Protein AF-A0AAE9EFJ5-F1 (afdb_monomer_lite)

Organism: Caenorhabditis briggsae (NCBI:txid6238)

Sequence (212 aa):
MMRFIDGYEKFERKRDMEYSLLLTLTIEIIVTITGYYTNKTEQSMEVVTELFHLFWILNLIVAAFFIIVSDPIVFATYRAGFRILHLSTLVYIFQSYGQMITSVFVVGFCLLEFLYLVNGLSREQMTYPGKWITVATKKWNNDASEDVETARAVQFEKDISENSEEDVVIQNSKIQNSEDSEDEDYKTDGHQTDAESIFDYFSASEGDLRIL

Secondary structure (DSSP, 8-state):
-HHHHHHHHHHHHHHHHHHHHHHHHHHHHHHHHHHHHH----TTTHHHHHHHHHHHHHHHHHHHHHHHHS-HHHHHHHHHHHHHHHHHHHHHHHHHHSS-SS-HHHHHHHHHHHHHHHHHHHHT---TTHHHHHHHHHHHHHHHHHHHHHHHHHHHHHHHHHHHHHHHHHHHHHHTT-----------------------S-----------

Structure (mmCIF, N/CA/C/O backbone):
data_AF-A0AAE9EFJ5-F1
#
_entry.id   AF-A0AAE9EFJ5-F1
#
loop_
_atom_site.group_PDB
_atom_site.id
_atom_site.type_symbol
_atom_site.label_atom_id
_atom_site.label_alt_id
_atom_site.label_comp_id
_atom_site.label_asym_id
_atom_site.label_entity_id
_atom_site.label_seq_id
_atom_site.pdbx_PDB_ins_code
_atom_site.Cartn_x
_atom_site.Cartn_y
_atom_site.Cartn_z
_atom_site.occupancy
_atom_site.B_iso_or_equiv
_atom_site.auth_seq_id
_atom_site.auth_comp_id
_atom_site.auth_asym_id
_atom_site.auth_atom_id
_atom_site.pdbx_PDB_model_num
ATOM 1 N N . MET A 1 1 ? 17.014 -7.201 -33.933 1.00 57.69 1 MET A N 1
ATOM 2 C CA . MET A 1 1 ? 15.990 -6.174 -33.635 1.00 57.69 1 MET A CA 1
ATOM 3 C C . MET A 1 1 ? 14.915 -6.676 -32.669 1.00 57.69 1 MET A C 1
ATOM 5 O O . MET A 1 1 ? 14.780 -6.079 -31.614 1.00 57.69 1 MET A O 1
ATOM 9 N N . MET A 1 2 ? 14.239 -7.805 -32.937 1.00 59.44 2 MET A N 1
ATOM 10 C CA . MET A 1 2 ? 13.145 -8.334 -32.086 1.00 59.44 2 MET A CA 1
ATOM 11 C C . MET A 1 2 ? 13.491 -8.557 -30.601 1.00 59.44 2 MET A C 1
ATOM 13 O O . MET A 1 2 ? 12.704 -8.198 -29.736 1.00 59.44 2 MET A O 1
ATOM 17 N N . ARG A 1 3 ? 14.690 -9.062 -30.281 1.00 65.12 3 ARG A N 1
ATOM 18 C CA . ARG A 1 3 ? 15.115 -9.305 -28.886 1.00 65.12 3 ARG A CA 1
ATOM 19 C C . ARG A 1 3 ? 15.266 -8.025 -28.044 1.00 65.12 3 ARG A C 1
ATOM 21 O O . ARG A 1 3 ? 15.161 -8.088 -26.825 1.00 65.12 3 ARG A O 1
ATOM 28 N N . PHE A 1 4 ? 15.513 -6.876 -28.677 1.00 65.81 4 PHE A N 1
ATOM 29 C CA . PHE A 1 4 ? 15.612 -5.587 -27.980 1.00 65.81 4 PHE A CA 1
ATOM 30 C C . PHE A 1 4 ? 14.232 -4.985 -27.695 1.00 65.81 4 PHE A C 1
ATOM 32 O O . PHE A 1 4 ? 14.040 -4.386 -26.643 1.00 65.81 4 PHE A O 1
ATOM 39 N N . ILE A 1 5 ? 13.274 -5.200 -28.601 1.00 71.00 5 ILE A N 1
ATOM 40 C CA . ILE A 1 5 ? 11.883 -4.749 -28.457 1.00 71.00 5 ILE A CA 1
ATOM 41 C C . ILE A 1 5 ? 11.213 -5.481 -27.284 1.00 71.00 5 ILE A C 1
ATOM 43 O O . ILE A 1 5 ? 10.638 -4.841 -26.410 1.00 71.00 5 ILE A O 1
ATOM 47 N N . ASP A 1 6 ? 11.393 -6.801 -27.205 1.00 73.38 6 ASP A N 1
ATOM 48 C CA . ASP A 1 6 ? 10.838 -7.639 -26.131 1.00 73.38 6 ASP A CA 1
ATOM 49 C C . ASP A 1 6 ? 11.439 -7.297 -24.746 1.00 73.38 6 ASP A C 1
ATOM 51 O O . ASP A 1 6 ? 10.750 -7.214 -23.728 1.00 73.38 6 ASP A O 1
ATOM 55 N N . GLY A 1 7 ? 12.742 -6.991 -24.701 1.00 73.06 7 GLY A N 1
ATOM 56 C CA . GLY A 1 7 ? 13.406 -6.528 -23.478 1.00 73.06 7 GLY A CA 1
ATOM 57 C C . GLY A 1 7 ? 12.911 -5.160 -22.996 1.00 73.06 7 GLY A C 1
ATOM 58 O O . GLY A 1 7 ? 12.766 -4.950 -21.789 1.00 73.06 7 GLY A O 1
ATOM 59 N N . TYR A 1 8 ? 12.626 -4.247 -23.927 1.00 75.69 8 TYR A N 1
ATOM 60 C CA . TYR A 1 8 ? 12.106 -2.916 -23.620 1.00 75.69 8 TYR A CA 1
ATOM 61 C C . TYR A 1 8 ? 10.682 -2.984 -23.057 1.00 75.69 8 TYR A C 1
ATOM 63 O O . TYR A 1 8 ? 10.413 -2.414 -22.001 1.00 75.69 8 TYR A O 1
ATOM 71 N N . GLU A 1 9 ? 9.796 -3.753 -23.692 1.00 79.25 9 GLU A N 1
ATOM 72 C CA . GLU A 1 9 ? 8.413 -3.933 -23.235 1.00 79.25 9 GLU A CA 1
ATOM 73 C C . GLU A 1 9 ? 8.355 -4.555 -21.831 1.00 79.25 9 GLU A C 1
ATOM 75 O O . GLU A 1 9 ? 7.614 -4.098 -20.954 1.00 79.25 9 GLU A O 1
ATOM 80 N N . LYS A 1 10 ? 9.212 -5.546 -21.565 1.00 80.31 10 LYS A N 1
ATOM 81 C CA . LYS A 1 10 ? 9.328 -6.157 -20.237 1.00 80.31 10 LYS A CA 1
ATOM 82 C C . LYS A 1 10 ? 9.797 -5.162 -19.171 1.00 80.31 10 LYS A C 1
ATOM 84 O O . LYS A 1 10 ? 9.309 -5.217 -18.040 1.00 80.31 10 LYS A O 1
ATOM 89 N N . PHE A 1 11 ? 10.729 -4.272 -19.513 1.00 82.31 11 PHE A N 1
ATOM 90 C CA . PHE A 1 11 ? 11.215 -3.235 -18.604 1.00 82.31 11 PHE A CA 1
ATOM 91 C C . PHE A 1 11 ? 10.133 -2.191 -18.301 1.00 82.31 11 PHE A C 1
ATOM 93 O O . PHE A 1 11 ? 9.909 -1.870 -17.134 1.00 82.31 11 PHE A O 1
ATOM 100 N N . GLU A 1 12 ? 9.411 -1.712 -19.319 1.00 82.25 12 GL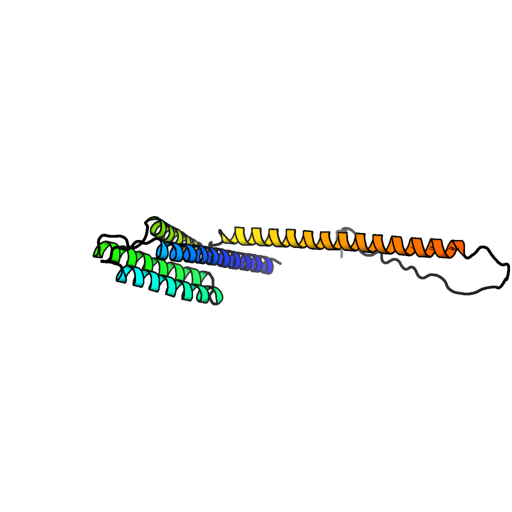U A N 1
ATOM 101 C CA . GLU A 1 12 ? 8.307 -0.768 -19.114 1.00 82.25 12 GLU A CA 1
ATOM 102 C C . GLU A 1 12 ? 7.203 -1.372 -18.242 1.00 82.25 12 GLU A C 1
ATOM 104 O O . GLU A 1 12 ? 6.760 -0.733 -17.289 1.00 82.25 12 GLU A O 1
ATOM 109 N N . ARG A 1 13 ? 6.839 -2.638 -18.485 1.00 81.00 13 ARG A N 1
ATOM 110 C CA . ARG A 1 13 ? 5.858 -3.366 -17.669 1.00 81.00 13 ARG A CA 1
ATOM 111 C C . ARG A 1 13 ? 6.278 -3.463 -16.200 1.00 81.00 13 ARG A C 1
ATOM 113 O O . ARG A 1 13 ? 5.437 -3.310 -15.317 1.00 81.00 13 ARG A O 1
ATOM 120 N N . LYS A 1 14 ? 7.564 -3.717 -15.931 1.00 84.12 14 LYS A N 1
ATOM 121 C CA . LYS A 1 14 ? 8.098 -3.792 -14.562 1.00 84.12 14 LYS A CA 1
ATOM 122 C C . LYS A 1 14 ? 7.990 -2.438 -13.856 1.00 84.12 14 LYS A C 1
ATOM 124 O O . LYS A 1 14 ? 7.476 -2.373 -12.744 1.00 84.12 14 LYS A O 1
ATOM 129 N N . ARG A 1 15 ? 8.389 -1.363 -14.536 1.00 84.19 15 ARG A N 1
ATOM 130 C CA . ARG A 1 15 ? 8.313 0.008 -14.017 1.00 84.19 15 ARG A CA 1
ATOM 131 C C . ARG A 1 15 ? 6.869 0.450 -13.738 1.00 84.19 15 ARG A C 1
ATOM 133 O O . ARG A 1 15 ? 6.586 1.022 -12.692 1.00 84.19 15 ARG A O 1
ATOM 140 N N . ASP A 1 16 ? 5.936 0.141 -14.634 1.00 85.75 16 ASP A N 1
ATOM 141 C CA . ASP A 1 16 ? 4.513 0.444 -14.429 1.00 85.75 16 ASP A CA 1
ATOM 142 C C . ASP A 1 16 ? 3.934 -0.311 -13.215 1.00 85.75 16 ASP A C 1
ATOM 144 O O . ASP A 1 16 ? 3.087 0.209 -12.484 1.00 85.75 16 ASP A O 1
ATOM 148 N N . MET A 1 17 ? 4.406 -1.532 -12.957 1.00 85.75 17 MET A N 1
ATOM 149 C CA . MET A 1 17 ? 4.028 -2.295 -11.767 1.00 85.75 17 MET A CA 1
ATOM 150 C C . MET A 1 17 ? 4.584 -1.670 -10.483 1.00 85.75 17 MET A C 1
ATOM 152 O O . MET A 1 17 ? 3.844 -1.536 -9.509 1.00 85.75 17 MET A O 1
ATOM 156 N N . GLU A 1 18 ? 5.845 -1.233 -10.492 1.00 87.69 18 GLU A N 1
ATOM 157 C CA . GLU A 1 18 ? 6.469 -0.510 -9.374 1.00 87.69 18 GLU A CA 1
ATOM 158 C C . GLU A 1 18 ? 5.673 0.744 -9.010 1.00 87.69 18 GLU A C 1
ATOM 160 O O . GLU A 1 18 ? 5.294 0.913 -7.852 1.00 87.69 18 GLU A O 1
ATOM 165 N N . TYR A 1 19 ? 5.326 1.579 -9.995 1.00 86.50 19 TYR A N 1
ATOM 166 C CA . TYR A 1 19 ? 4.536 2.787 -9.747 1.00 86.50 19 TYR A CA 1
ATOM 167 C C . TYR A 1 19 ? 3.131 2.491 -9.228 1.00 86.50 19 TYR A C 1
ATOM 169 O O . TYR A 1 19 ? 2.648 3.192 -8.338 1.00 86.50 19 TYR A O 1
ATOM 177 N N . SER A 1 20 ? 2.476 1.448 -9.742 1.00 88.56 20 SER A N 1
ATOM 178 C CA . SER A 1 20 ? 1.161 1.039 -9.240 1.00 88.56 20 SER A CA 1
ATOM 179 C C . SER A 1 20 ? 1.231 0.629 -7.768 1.00 88.56 20 SER A C 1
ATOM 181 O O . SER A 1 20 ? 0.405 1.060 -6.965 1.00 88.56 20 SER A O 1
ATOM 183 N N . LEU A 1 21 ? 2.240 -0.167 -7.405 1.00 89.44 21 LEU A N 1
ATOM 184 C CA . LEU A 1 21 ? 2.453 -0.636 -6.035 1.00 89.44 21 LEU A CA 1
ATOM 185 C C . LEU A 1 21 ? 2.826 0.514 -5.091 1.00 89.44 21 LEU A C 1
ATOM 187 O O . LEU A 1 21 ? 2.310 0.593 -3.974 1.00 89.44 21 LEU A O 1
ATOM 191 N N . LEU A 1 22 ? 3.656 1.448 -5.555 1.00 91.25 22 LEU A N 1
ATOM 192 C CA . LEU A 1 22 ? 4.044 2.636 -4.798 1.00 91.25 22 LEU A CA 1
ATOM 193 C C . LEU A 1 22 ? 2.840 3.550 -4.536 1.00 91.25 22 LEU A C 1
ATOM 195 O O . LEU A 1 22 ? 2.658 4.040 -3.419 1.00 91.25 22 LEU A O 1
ATOM 199 N N . LEU A 1 23 ? 1.963 3.719 -5.527 1.00 90.12 23 LEU A N 1
ATOM 200 C CA . LEU A 1 23 ? 0.715 4.458 -5.359 1.00 90.12 23 LEU A CA 1
ATOM 201 C C . LEU A 1 23 ? -0.206 3.781 -4.338 1.00 90.12 23 LEU A C 1
ATOM 203 O O . LEU A 1 23 ? -0.705 4.461 -3.442 1.00 90.12 23 LEU A O 1
ATOM 207 N N . THR A 1 24 ? -0.391 2.458 -4.406 1.00 89.81 24 THR A N 1
ATOM 208 C CA . THR A 1 24 ? -1.202 1.744 -3.401 1.00 89.81 24 THR A CA 1
ATOM 209 C C . THR A 1 24 ? -0.635 1.893 -1.989 1.00 89.81 24 THR A C 1
ATOM 211 O O . THR A 1 24 ? -1.393 2.143 -1.054 1.00 89.81 24 THR A O 1
ATOM 214 N N . LEU A 1 25 ? 0.694 1.846 -1.843 1.00 91.88 25 LEU A N 1
ATOM 215 C CA . LEU A 1 25 ? 1.372 2.063 -0.565 1.00 91.88 25 LEU A CA 1
ATOM 216 C C . LEU A 1 25 ? 1.160 3.494 -0.048 1.00 91.88 25 LEU A C 1
ATOM 218 O O . LEU A 1 25 ? 0.905 3.696 1.134 1.00 91.88 25 LEU A O 1
ATOM 222 N N . THR A 1 26 ? 1.211 4.489 -0.932 1.00 92.38 26 THR A N 1
ATOM 223 C CA . THR A 1 26 ? 1.013 5.898 -0.560 1.00 92.38 26 THR A CA 1
ATOM 224 C C . THR A 1 26 ? -0.420 6.157 -0.102 1.00 92.38 26 THR A C 1
ATOM 226 O O . THR A 1 26 ? -0.631 6.803 0.924 1.00 92.38 26 THR A O 1
ATOM 229 N N . ILE A 1 27 ? -1.414 5.620 -0.819 1.00 91.44 27 ILE A N 1
ATOM 230 C CA . ILE A 1 27 ? -2.819 5.720 -0.404 1.00 91.44 27 ILE A CA 1
ATOM 231 C C . ILE A 1 27 ? -3.014 5.042 0.951 1.00 91.44 27 ILE A C 1
ATOM 233 O O . ILE A 1 27 ? -3.691 5.594 1.814 1.00 91.44 27 ILE A O 1
ATOM 237 N N . GLU A 1 28 ? -2.394 3.885 1.176 1.00 91.00 28 GLU A N 1
ATOM 238 C CA . GLU A 1 28 ? -2.480 3.216 2.469 1.00 91.00 28 GLU A CA 1
ATOM 239 C C . GLU A 1 28 ? -1.900 4.063 3.604 1.00 91.00 28 GLU A C 1
ATOM 241 O O . GLU A 1 28 ? -2.552 4.179 4.633 1.00 91.00 28 GLU A O 1
ATOM 246 N N . ILE A 1 29 ? -0.738 4.700 3.423 1.00 91.69 29 ILE A N 1
ATOM 247 C CA . ILE A 1 29 ? -0.166 5.597 4.441 1.00 91.69 29 ILE A CA 1
ATOM 248 C C . ILE A 1 29 ? -1.177 6.688 4.821 1.00 91.69 29 ILE A C 1
ATOM 250 O O . ILE A 1 29 ? -1.416 6.927 6.006 1.00 91.69 29 ILE A O 1
ATOM 254 N N . ILE A 1 30 ? -1.826 7.307 3.829 1.00 90.94 30 ILE A N 1
ATOM 255 C CA . ILE A 1 30 ? -2.859 8.330 4.055 1.00 90.94 30 ILE A CA 1
ATOM 256 C C . ILE A 1 30 ? -4.044 7.742 4.831 1.00 90.94 30 ILE A C 1
ATOM 258 O O . ILE A 1 30 ? -4.532 8.358 5.782 1.00 90.94 30 ILE A O 1
ATOM 262 N N . VAL A 1 31 ? -4.501 6.547 4.450 1.00 88.69 31 VAL A N 1
ATOM 263 C CA . VAL A 1 31 ? -5.612 5.848 5.105 1.00 88.69 31 VAL A CA 1
ATOM 264 C C . VAL A 1 31 ? -5.270 5.487 6.550 1.00 88.69 31 VAL A C 1
ATOM 266 O O . VAL A 1 31 ? -6.104 5.698 7.425 1.00 88.69 31 VAL A O 1
ATOM 269 N N . THR A 1 32 ? -4.062 4.999 6.830 1.00 87.38 32 THR A N 1
ATOM 270 C CA . THR A 1 32 ? -3.624 4.639 8.184 1.00 87.38 32 THR A CA 1
ATOM 271 C C . THR A 1 32 ? -3.515 5.869 9.079 1.00 87.38 32 THR A C 1
ATOM 273 O O . THR A 1 32 ? -4.013 5.840 10.202 1.00 87.38 32 THR A O 1
ATOM 276 N N . ILE A 1 33 ? -2.940 6.970 8.581 1.00 86.06 33 ILE A N 1
ATOM 277 C CA . ILE A 1 33 ? -2.872 8.241 9.318 1.00 86.06 33 ILE A CA 1
ATOM 278 C C . ILE A 1 33 ? -4.285 8.749 9.613 1.00 86.06 33 ILE A C 1
ATOM 280 O O . ILE A 1 33 ? -4.619 9.053 10.757 1.00 86.06 33 ILE A O 1
ATOM 284 N N . THR A 1 34 ? -5.142 8.797 8.593 1.00 83.69 34 THR A N 1
ATOM 285 C CA . THR A 1 34 ? -6.522 9.269 8.750 1.00 83.69 34 THR A CA 1
ATOM 286 C C . THR A 1 34 ? -7.297 8.375 9.716 1.00 83.69 34 THR A C 1
ATOM 288 O O . THR A 1 34 ? -7.988 8.883 10.595 1.00 83.69 34 THR A O 1
ATOM 291 N N . GLY A 1 35 ? -7.160 7.053 9.604 1.00 78.62 35 GLY A N 1
ATOM 292 C CA . GLY A 1 35 ? -7.792 6.077 10.492 1.00 78.62 35 GLY A CA 1
ATOM 293 C C . GLY A 1 35 ? -7.357 6.244 11.944 1.00 78.62 35 GLY A C 1
ATOM 294 O O . GLY A 1 35 ? -8.208 6.278 12.828 1.00 78.62 35 GLY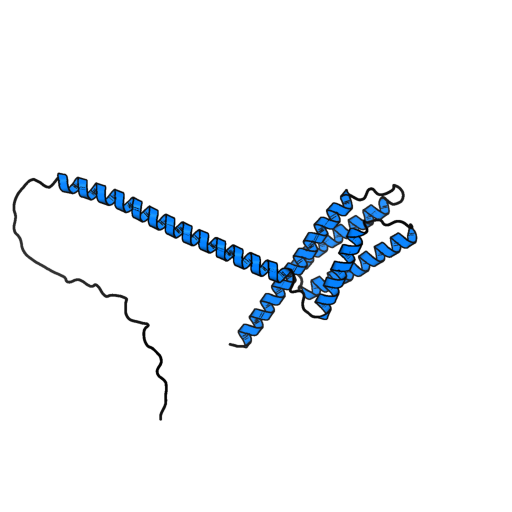 A O 1
ATOM 295 N N . TYR A 1 36 ? -6.062 6.464 12.179 1.00 81.25 36 TYR A N 1
ATOM 296 C CA . TYR A 1 36 ? -5.522 6.702 13.515 1.00 81.25 36 TYR A CA 1
ATOM 297 C C . TYR A 1 36 ? -6.109 7.962 14.170 1.00 81.25 36 TYR A C 1
ATOM 299 O O . TYR A 1 36 ? -6.528 7.916 15.321 1.00 81.25 36 TYR A O 1
ATOM 307 N N . TYR A 1 37 ? -6.205 9.078 13.437 1.00 79.25 37 TYR A N 1
ATOM 308 C CA . TYR A 1 37 ? -6.735 10.335 13.986 1.00 79.25 37 TYR A CA 1
ATOM 309 C C . TYR A 1 37 ? -8.265 10.391 14.085 1.00 79.25 37 TYR A C 1
ATOM 311 O O . TYR A 1 37 ? -8.801 11.144 14.898 1.00 79.25 37 TYR A O 1
ATOM 319 N N . THR A 1 38 ? -8.986 9.653 13.238 1.00 73.38 38 THR A N 1
ATOM 320 C CA . THR A 1 38 ? -10.458 9.715 13.178 1.00 73.38 38 THR A CA 1
ATOM 321 C C . THR A 1 38 ? -11.152 8.673 14.047 1.00 73.38 38 THR A C 1
ATOM 323 O O . THR A 1 38 ? -12.325 8.855 14.383 1.00 73.38 38 THR A O 1
ATOM 326 N N . ASN A 1 39 ? -10.451 7.614 14.455 1.00 69.12 39 ASN A N 1
ATOM 327 C CA . ASN A 1 39 ? -10.998 6.610 15.356 1.00 69.12 39 ASN A CA 1
ATOM 328 C C . ASN A 1 39 ? -11.161 7.177 16.773 1.00 69.12 39 ASN A C 1
ATOM 330 O O . ASN A 1 39 ? -10.225 7.235 17.566 1.00 69.12 39 ASN A O 1
ATOM 334 N N . LYS A 1 40 ? -12.392 7.575 17.109 1.00 62.59 40 LYS A N 1
ATOM 335 C CA . LYS A 1 40 ? -12.812 7.810 18.494 1.00 62.59 40 LYS A CA 1
ATOM 336 C C . LYS A 1 40 ? -13.116 6.462 19.136 1.00 62.59 40 LYS A C 1
ATOM 338 O O . LYS A 1 40 ? -14.253 6.001 19.103 1.00 62.59 40 LYS A O 1
ATOM 343 N N . THR A 1 41 ? -12.082 5.809 19.642 1.00 61.41 41 THR A N 1
ATOM 344 C CA . THR A 1 41 ? -12.199 4.481 20.242 1.00 61.41 41 THR A CA 1
ATOM 345 C C . THR A 1 41 ? -12.931 4.556 21.581 1.00 61.41 41 THR A C 1
ATOM 347 O O . THR A 1 41 ? -12.656 5.435 22.397 1.00 61.41 41 THR A O 1
ATOM 350 N N . GLU A 1 42 ? -13.859 3.630 21.827 1.00 63.47 42 GLU A N 1
ATOM 351 C CA . GLU A 1 42 ? -14.406 3.427 23.169 1.00 63.47 42 GLU A CA 1
ATOM 352 C C . GLU A 1 42 ? -13.298 2.938 24.116 1.00 63.47 42 GLU A C 1
ATOM 354 O O . GLU A 1 42 ? -12.430 2.151 23.734 1.00 63.47 42 GLU A O 1
ATOM 359 N N . GLN A 1 43 ? -13.344 3.379 25.374 1.00 64.75 43 GLN A N 1
ATOM 360 C CA . GLN A 1 43 ? -12.300 3.135 26.379 1.00 64.75 43 GLN A CA 1
ATOM 361 C C . GLN A 1 43 ? -12.004 1.637 26.617 1.00 64.75 43 GLN A C 1
ATOM 363 O O . GLN A 1 43 ? -10.910 1.266 27.027 1.00 64.75 43 GLN A O 1
ATOM 368 N N . SER A 1 44 ? -12.963 0.754 26.325 1.00 67.62 44 SER A N 1
ATOM 369 C CA . SER A 1 44 ? -12.822 -0.705 26.429 1.00 67.62 44 SER A CA 1
ATOM 370 C C . SER A 1 44 ? -11.912 -1.327 25.359 1.00 67.62 44 SER A C 1
ATOM 372 O O . SER A 1 44 ? -11.425 -2.440 25.555 1.00 67.62 44 SER A O 1
ATOM 374 N N . MET A 1 45 ? -11.672 -0.633 24.241 1.00 77.19 45 MET A N 1
ATOM 375 C CA . MET A 1 45 ? -10.932 -1.141 23.075 1.00 77.19 45 MET A CA 1
ATOM 376 C C . MET A 1 45 ? -9.730 -0.284 22.682 1.00 77.19 45 MET A C 1
ATOM 378 O O . MET A 1 45 ? -9.104 -0.540 21.651 1.00 77.19 45 MET A O 1
ATOM 382 N N . GLU A 1 46 ? -9.383 0.702 23.507 1.00 82.12 46 GLU A N 1
ATOM 383 C CA . GLU A 1 46 ? -8.258 1.616 23.296 1.00 82.12 46 GLU A CA 1
ATOM 384 C C . GLU A 1 46 ? -6.956 0.846 23.041 1.00 82.12 46 GLU A C 1
ATOM 386 O O . GLU A 1 46 ? -6.380 0.953 21.961 1.00 82.12 46 GLU A O 1
ATOM 391 N N . VAL A 1 47 ? -6.584 -0.061 23.950 1.00 86.06 47 VAL A N 1
ATOM 392 C CA . VAL A 1 47 ? -5.347 -0.858 23.846 1.00 86.06 47 VAL A CA 1
ATOM 393 C C . VAL A 1 47 ? -5.317 -1.732 22.587 1.00 86.06 47 VAL A C 1
ATOM 395 O O . VAL A 1 47 ? -4.295 -1.828 21.911 1.00 86.06 47 VAL A O 1
ATOM 398 N N . VAL A 1 48 ? -6.435 -2.380 22.243 1.00 86.94 48 VAL A N 1
ATOM 399 C CA . VAL A 1 48 ? -6.504 -3.259 21.061 1.00 86.94 48 VAL A CA 1
ATOM 400 C C . VAL A 1 48 ? -6.388 -2.434 19.778 1.00 86.94 48 VAL A C 1
ATOM 402 O O . VAL A 1 48 ? -5.697 -2.833 18.841 1.00 86.94 48 VAL A O 1
ATOM 405 N N . THR A 1 49 ? -7.026 -1.265 19.752 1.00 86.12 49 THR A N 1
ATOM 406 C CA . THR A 1 49 ? -7.002 -0.340 18.614 1.00 86.12 49 THR A CA 1
ATOM 407 C C . THR A 1 49 ? -5.619 0.261 18.410 1.00 86.12 49 THR A C 1
ATOM 409 O O . THR A 1 49 ? -5.150 0.323 17.272 1.00 86.12 49 THR A O 1
ATOM 412 N N . GLU A 1 50 ? -4.939 0.644 19.490 1.00 87.25 50 GLU A N 1
ATOM 413 C CA . GLU A 1 50 ? -3.558 1.123 19.448 1.00 87.25 50 GLU A CA 1
ATOM 414 C C . GLU A 1 50 ? -2.604 0.048 18.928 1.00 87.25 50 GLU A C 1
ATOM 416 O O . GLU A 1 50 ? -1.851 0.306 17.991 1.00 87.25 50 GLU A O 1
ATOM 421 N N . LEU A 1 51 ? -2.670 -1.177 19.462 1.00 89.19 51 LEU A N 1
ATOM 422 C CA . LEU A 1 51 ? -1.824 -2.286 19.005 1.00 89.19 51 LEU A CA 1
ATOM 423 C C . LEU A 1 51 ? -2.073 -2.638 17.535 1.00 89.19 51 LEU A C 1
ATOM 425 O O . LEU A 1 51 ? -1.128 -2.924 16.798 1.00 89.19 51 LEU A O 1
ATOM 429 N N . PHE A 1 52 ? -3.331 -2.586 17.096 1.00 89.94 52 PHE A N 1
ATOM 430 C CA . PHE A 1 52 ? -3.696 -2.807 15.701 1.00 89.94 52 PHE A CA 1
ATOM 431 C C . PHE A 1 52 ? -3.053 -1.763 14.776 1.00 89.94 52 PHE A C 1
ATOM 433 O O . PHE A 1 52 ? -2.398 -2.130 13.798 1.00 89.94 52 PHE A O 1
ATOM 440 N N . HIS A 1 53 ? -3.168 -0.472 15.106 1.00 88.38 53 HIS A N 1
ATOM 441 C CA . HIS A 1 53 ? -2.549 0.594 14.313 1.00 88.38 53 HIS A CA 1
ATOM 442 C C . HIS A 1 53 ? -1.021 0.563 14.402 1.00 88.38 53 HIS A C 1
ATOM 444 O O . HIS A 1 53 ? -0.358 0.784 13.393 1.00 88.38 53 HIS A O 1
ATOM 450 N N . LEU A 1 54 ? -0.448 0.226 15.561 1.00 90.31 54 LEU A N 1
ATOM 451 C CA . LEU A 1 54 ? 0.995 0.061 15.735 1.00 90.31 54 LEU A CA 1
ATOM 452 C C . LEU A 1 54 ? 1.538 -1.026 14.800 1.00 90.31 54 LEU A C 1
ATOM 454 O O . LEU A 1 54 ? 2.499 -0.789 14.070 1.00 90.31 54 LEU A O 1
ATOM 458 N N . PHE A 1 55 ? 0.908 -2.204 14.781 1.00 91.50 55 PHE A N 1
ATOM 459 C CA . PHE A 1 55 ? 1.301 -3.294 13.887 1.00 91.50 55 PHE A CA 1
ATOM 460 C C . PHE A 1 55 ? 1.164 -2.892 12.415 1.00 91.50 55 PHE A C 1
ATOM 462 O O . PHE A 1 55 ? 2.032 -3.200 11.595 1.00 91.50 55 PHE A O 1
ATOM 469 N N . TRP A 1 56 ? 0.106 -2.153 12.083 1.00 92.25 56 TRP A N 1
ATOM 470 C CA . TRP A 1 56 ? -0.103 -1.641 10.736 1.00 92.25 56 TRP A CA 1
ATOM 471 C C . TRP A 1 56 ? 0.989 -0.639 10.317 1.00 92.25 56 TRP A C 1
ATOM 473 O O . TRP A 1 56 ? 1.573 -0.781 9.242 1.00 92.25 56 TRP A O 1
ATOM 483 N N . ILE A 1 57 ? 1.343 0.317 11.180 1.00 91.69 57 ILE A N 1
ATOM 484 C CA . ILE A 1 57 ? 2.414 1.297 10.935 1.00 91.69 57 ILE A CA 1
ATOM 485 C C . ILE A 1 57 ? 3.775 0.605 10.806 1.00 91.69 57 ILE A C 1
ATOM 487 O O . ILE A 1 57 ? 4.534 0.912 9.887 1.00 91.69 57 ILE A O 1
ATOM 491 N N . LEU A 1 58 ? 4.087 -0.360 11.675 1.00 93.00 58 LEU A N 1
ATOM 492 C CA . LEU A 1 58 ? 5.324 -1.137 11.570 1.00 93.00 58 LEU A CA 1
ATOM 493 C C . LEU A 1 58 ? 5.412 -1.860 10.224 1.00 93.00 58 LEU A C 1
ATOM 495 O O . LEU A 1 58 ? 6.458 -1.837 9.576 1.00 93.00 58 LEU A O 1
ATOM 499 N N . ASN A 1 59 ? 4.305 -2.442 9.761 1.00 93.75 59 ASN A N 1
ATOM 500 C CA . ASN A 1 59 ? 4.256 -3.053 8.441 1.00 93.75 59 ASN A CA 1
ATOM 501 C C . ASN A 1 59 ? 4.450 -2.036 7.307 1.00 93.75 59 ASN A C 1
ATOM 503 O O . ASN A 1 59 ? 5.132 -2.349 6.337 1.00 93.75 59 ASN A O 1
ATOM 507 N N . LEU A 1 60 ? 3.898 -0.824 7.417 1.00 93.25 60 LEU A N 1
ATOM 508 C CA . LEU A 1 60 ? 4.127 0.242 6.435 1.00 93.25 60 LEU A CA 1
ATOM 509 C C . LEU A 1 60 ? 5.605 0.629 6.340 1.00 93.25 60 LEU A C 1
ATOM 511 O O . LEU A 1 60 ? 6.116 0.805 5.236 1.00 93.25 60 LEU A O 1
ATOM 515 N N . ILE A 1 61 ? 6.302 0.706 7.476 1.00 93.38 61 ILE A N 1
ATOM 516 C CA . ILE A 1 61 ? 7.745 0.969 7.508 1.00 93.38 61 ILE A CA 1
ATOM 517 C C . ILE A 1 61 ? 8.491 -0.160 6.791 1.00 93.38 61 ILE A C 1
ATOM 519 O O . ILE A 1 61 ? 9.281 0.105 5.887 1.00 93.38 61 ILE A O 1
ATOM 523 N N . VAL A 1 62 ? 8.204 -1.420 7.135 1.00 93.94 62 VAL A N 1
ATOM 524 C CA . VAL A 1 62 ? 8.820 -2.583 6.473 1.00 93.94 62 VAL A CA 1
ATOM 525 C C . VAL A 1 62 ? 8.530 -2.573 4.971 1.00 93.94 62 VAL A C 1
ATOM 527 O O . VAL A 1 62 ? 9.447 -2.764 4.177 1.00 93.94 62 VAL A O 1
ATOM 530 N N . ALA A 1 63 ? 7.296 -2.278 4.562 1.00 92.94 63 ALA A N 1
ATOM 531 C CA . ALA A 1 63 ? 6.904 -2.197 3.161 1.00 92.94 63 ALA A CA 1
ATOM 532 C C . ALA A 1 63 ? 7.641 -1.076 2.407 1.00 92.94 63 ALA A C 1
ATOM 534 O O . ALA A 1 63 ? 8.070 -1.290 1.274 1.00 92.94 63 ALA A O 1
ATOM 535 N N . ALA A 1 64 ? 7.847 0.085 3.033 1.00 92.75 64 ALA A N 1
ATOM 536 C CA . ALA A 1 64 ? 8.596 1.193 2.443 1.00 92.75 64 ALA A CA 1
ATOM 537 C C . ALA A 1 64 ? 10.072 0.842 2.188 1.00 92.75 64 ALA A C 1
ATOM 539 O O . ALA A 1 64 ? 10.636 1.269 1.185 1.00 92.75 64 ALA A O 1
ATOM 540 N N . PHE A 1 65 ? 10.695 0.023 3.038 1.00 92.62 65 PHE A N 1
ATOM 541 C CA . PHE A 1 65 ? 12.025 -0.524 2.749 1.00 92.62 65 PHE A CA 1
ATOM 542 C C . PHE A 1 65 ? 11.969 -1.638 1.700 1.00 92.62 65 PHE A C 1
ATOM 544 O O . PHE A 1 65 ? 12.804 -1.700 0.797 1.00 92.62 65 PHE A O 1
ATOM 551 N N . PHE A 1 66 ? 10.978 -2.522 1.799 1.00 91.69 66 PHE A N 1
ATOM 552 C CA . PHE A 1 66 ? 10.891 -3.718 0.969 1.00 91.69 66 PHE A CA 1
ATOM 553 C C . PHE A 1 66 ? 10.651 -3.392 -0.509 1.00 91.69 66 PHE A C 1
ATOM 555 O O . PHE A 1 66 ? 11.212 -4.076 -1.364 1.00 91.69 66 PHE A O 1
ATOM 562 N N . ILE A 1 67 ? 9.897 -2.328 -0.819 1.00 90.56 67 ILE A N 1
ATOM 563 C CA . ILE A 1 67 ? 9.653 -1.879 -2.201 1.00 90.56 67 ILE A CA 1
ATOM 564 C C . ILE A 1 67 ? 10.930 -1.402 -2.912 1.00 90.56 67 ILE A C 1
ATOM 566 O O . ILE A 1 67 ? 11.011 -1.498 -4.129 1.00 90.56 67 ILE A O 1
ATOM 570 N N . ILE A 1 68 ? 11.937 -0.924 -2.170 1.00 89.38 68 ILE A N 1
ATOM 571 C CA . ILE A 1 68 ? 13.209 -0.444 -2.737 1.00 89.38 68 ILE A CA 1
ATOM 572 C C . ILE A 1 68 ? 14.103 -1.619 -3.151 1.00 89.38 68 ILE A C 1
ATOM 574 O O . ILE A 1 68 ? 14.825 -1.540 -4.142 1.00 89.38 68 ILE A O 1
ATOM 578 N N . VAL A 1 69 ? 14.083 -2.702 -2.371 1.00 90.31 69 VAL A N 1
ATOM 579 C CA . VAL A 1 69 ? 15.040 -3.814 -2.507 1.00 90.31 69 VAL A CA 1
ATOM 580 C C . VAL A 1 69 ? 14.471 -4.976 -3.327 1.00 90.31 69 VAL A C 1
ATOM 582 O O . VAL A 1 69 ? 15.230 -5.777 -3.871 1.00 90.31 69 VAL A O 1
ATOM 585 N N . SER A 1 70 ? 13.147 -5.093 -3.418 1.00 89.38 70 SER A N 1
ATOM 586 C CA . SER A 1 70 ? 12.489 -6.305 -3.918 1.00 89.38 70 SER A CA 1
ATOM 587 C C . SER A 1 70 ? 11.930 -6.154 -5.317 1.00 89.38 70 SER A C 1
ATOM 589 O O . SER A 1 70 ? 11.479 -5.086 -5.721 1.00 89.38 70 SER A O 1
ATOM 591 N N . ASP A 1 71 ? 11.849 -7.280 -6.026 1.00 89.56 71 ASP A N 1
ATOM 592 C CA . ASP A 1 71 ? 11.111 -7.326 -7.278 1.00 89.56 71 ASP A CA 1
ATOM 593 C C . ASP A 1 71 ? 9.613 -7.040 -7.060 1.00 89.56 71 ASP A C 1
ATOM 595 O O . ASP A 1 71 ? 9.036 -7.484 -6.061 1.00 89.56 71 ASP A O 1
ATOM 599 N N . PRO A 1 72 ? 8.930 -6.392 -8.021 1.00 87.69 72 PRO A N 1
ATOM 600 C CA . PRO A 1 72 ? 7.547 -5.942 -7.843 1.00 87.69 72 PRO A CA 1
ATOM 601 C C . PRO A 1 72 ? 6.563 -7.086 -7.590 1.00 87.69 72 PRO A C 1
ATOM 603 O O . PRO A 1 72 ? 5.620 -6.941 -6.819 1.00 87.69 72 PRO A O 1
ATOM 606 N N . ILE A 1 73 ? 6.802 -8.254 -8.192 1.00 88.19 73 ILE A N 1
ATOM 607 C CA . ILE A 1 73 ? 5.991 -9.463 -7.980 1.00 88.19 73 ILE A CA 1
ATOM 608 C C . ILE A 1 73 ? 6.171 -9.996 -6.553 1.00 88.19 73 ILE A C 1
ATOM 610 O O . ILE A 1 73 ? 5.197 -10.370 -5.897 1.00 88.19 73 ILE A O 1
ATOM 614 N N . VAL A 1 74 ? 7.408 -10.000 -6.050 1.00 91.06 74 VAL A N 1
ATOM 615 C CA . VAL A 1 74 ? 7.718 -10.431 -4.680 1.00 91.06 74 VAL A CA 1
ATOM 616 C C . VAL A 1 74 ? 7.092 -9.458 -3.682 1.00 91.06 74 VAL A C 1
ATOM 618 O O . VAL A 1 74 ? 6.425 -9.886 -2.739 1.00 91.06 74 VAL A O 1
ATOM 621 N N . PHE A 1 75 ? 7.218 -8.154 -3.939 1.00 92.00 75 PHE A N 1
ATOM 622 C CA . PHE A 1 75 ? 6.579 -7.112 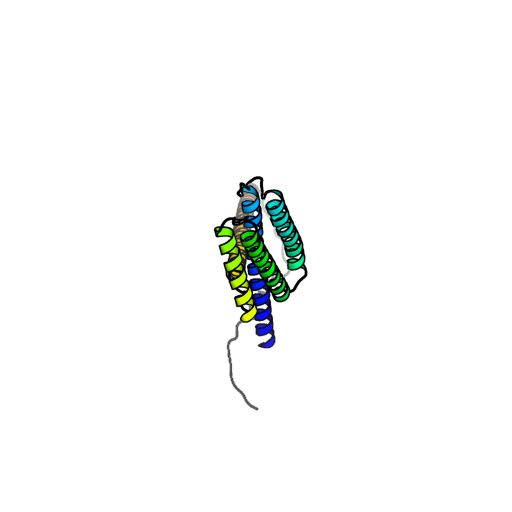-3.145 1.00 92.00 75 PHE A CA 1
ATOM 623 C C . PHE A 1 75 ? 5.051 -7.261 -3.132 1.00 92.00 75 PHE A C 1
ATOM 625 O O . PHE A 1 75 ? 4.447 -7.305 -2.063 1.00 92.00 75 PHE A O 1
ATOM 632 N N . ALA A 1 76 ? 4.420 -7.426 -4.296 1.00 91.00 76 ALA A N 1
ATOM 633 C CA . ALA A 1 76 ? 2.978 -7.637 -4.414 1.00 91.00 76 ALA A CA 1
ATOM 634 C C . ALA A 1 76 ? 2.503 -8.892 -3.659 1.00 91.00 76 ALA A C 1
ATOM 636 O O . ALA A 1 76 ? 1.460 -8.863 -3.006 1.00 91.00 76 ALA A O 1
ATOM 637 N N . THR A 1 77 ? 3.285 -9.975 -3.690 1.00 92.00 77 THR A N 1
ATOM 638 C CA . THR A 1 77 ? 2.984 -11.213 -2.954 1.00 92.00 77 THR A CA 1
ATOM 639 C C . THR A 1 77 ? 3.035 -10.989 -1.444 1.00 92.00 77 THR A C 1
ATOM 641 O O . THR A 1 77 ? 2.103 -11.361 -0.730 1.00 92.00 77 THR A O 1
ATOM 644 N N . TYR A 1 78 ? 4.082 -10.322 -0.953 1.00 93.75 78 TYR A N 1
ATOM 645 C CA . TYR A 1 78 ? 4.192 -9.919 0.451 1.00 93.75 78 TYR A CA 1
ATOM 646 C C . TYR A 1 78 ? 2.999 -9.053 0.885 1.00 93.75 78 TYR A C 1
ATOM 648 O O . TYR A 1 78 ? 2.379 -9.315 1.917 1.00 93.75 78 TYR A O 1
ATOM 656 N N . ARG A 1 79 ? 2.622 -8.069 0.060 1.00 92.88 79 ARG A N 1
ATOM 657 C CA . ARG A 1 79 ? 1.478 -7.180 0.302 1.00 92.88 79 ARG A CA 1
ATOM 658 C C . ARG A 1 79 ? 0.159 -7.944 0.381 1.00 92.88 79 ARG A C 1
ATOM 660 O O . ARG A 1 79 ? -0.622 -7.717 1.304 1.00 92.88 79 ARG A O 1
ATOM 667 N N . ALA A 1 80 ? -0.073 -8.876 -0.543 1.00 92.38 80 ALA A N 1
ATOM 668 C CA . ALA A 1 80 ? -1.258 -9.727 -0.530 1.00 92.38 80 ALA A CA 1
ATOM 669 C C . ALA A 1 80 ? -1.311 -10.590 0.742 1.00 92.38 80 ALA A C 1
ATOM 671 O O . ALA A 1 80 ? -2.353 -10.661 1.392 1.00 92.38 80 ALA A O 1
ATOM 672 N N . GLY A 1 81 ? -0.180 -11.180 1.144 1.00 92.81 81 GLY A N 1
ATOM 673 C CA . GLY A 1 81 ? -0.067 -11.954 2.382 1.00 92.81 81 GLY A CA 1
ATOM 674 C C . GLY A 1 81 ? -0.371 -11.127 3.632 1.00 92.81 81 GLY A C 1
ATOM 675 O O . GLY A 1 81 ? -1.179 -11.537 4.466 1.00 92.81 81 GLY A O 1
ATOM 676 N N . PHE A 1 82 ? 0.200 -9.923 3.735 1.00 93.31 82 PHE A N 1
ATOM 677 C CA . PHE A 1 82 ? -0.115 -9.010 4.833 1.00 93.31 82 PHE A CA 1
ATOM 678 C C . PHE A 1 82 ? -1.603 -8.649 4.863 1.00 93.31 82 PHE A C 1
ATOM 680 O O . PHE A 1 82 ? -2.208 -8.644 5.932 1.00 93.31 82 PHE A O 1
ATOM 687 N N . ARG A 1 83 ? -2.222 -8.390 3.705 1.00 93.06 83 ARG A N 1
ATOM 688 C CA . ARG A 1 83 ? -3.652 -8.064 3.628 1.00 93.06 83 ARG A CA 1
ATOM 689 C C . ARG A 1 83 ? -4.542 -9.195 4.128 1.00 93.06 83 ARG A C 1
ATOM 691 O O . ARG A 1 83 ? -5.511 -8.911 4.828 1.00 93.06 83 ARG A O 1
ATOM 698 N N . ILE A 1 84 ? -4.191 -10.450 3.849 1.00 94.06 84 ILE A N 1
ATOM 699 C CA . ILE A 1 84 ? -4.900 -11.614 4.400 1.00 94.06 84 ILE A CA 1
ATOM 700 C C . ILE A 1 84 ? -4.824 -11.608 5.927 1.00 94.06 84 ILE A C 1
ATOM 702 O O . ILE A 1 84 ? -5.859 -11.728 6.584 1.00 94.06 84 ILE A O 1
ATOM 706 N N . LEU A 1 85 ? -3.628 -11.428 6.499 1.00 93.62 85 LEU A N 1
ATOM 707 C CA . LEU A 1 85 ? -3.451 -11.367 7.954 1.00 93.62 85 LEU A CA 1
ATOM 708 C C . LEU A 1 85 ? -4.226 -10.195 8.563 1.00 93.62 85 LEU A C 1
ATOM 710 O O . LEU A 1 85 ? -4.956 -10.374 9.530 1.00 93.62 85 LEU A O 1
ATOM 714 N N . HIS A 1 86 ? -4.129 -9.014 7.959 1.00 92.12 86 HIS A N 1
ATOM 715 C CA . HIS A 1 86 ? -4.794 -7.800 8.419 1.00 92.12 86 HIS A CA 1
ATOM 716 C C . HIS A 1 86 ? -6.324 -7.940 8.430 1.00 92.12 86 HIS A C 1
ATOM 718 O O . HIS A 1 86 ? -6.970 -7.647 9.436 1.00 92.12 86 HIS A O 1
ATOM 724 N N . LEU A 1 87 ? -6.911 -8.439 7.336 1.00 92.31 87 LEU A N 1
ATOM 725 C CA . LEU A 1 87 ? -8.352 -8.690 7.236 1.00 92.31 87 LEU A CA 1
ATOM 726 C C . LEU A 1 87 ? -8.805 -9.796 8.197 1.00 92.31 87 LEU A C 1
ATOM 728 O O . LEU A 1 87 ? -9.853 -9.664 8.822 1.00 92.31 87 LEU A O 1
ATOM 732 N N . SER A 1 88 ? -8.005 -10.852 8.368 1.00 93.00 88 SER A N 1
ATOM 733 C CA . SER A 1 88 ? -8.306 -11.928 9.322 1.00 93.00 88 SER A CA 1
ATOM 734 C C . SER A 1 88 ? -8.324 -11.411 10.761 1.00 93.00 88 SER A C 1
ATOM 736 O O . SER A 1 88 ? -9.244 -11.721 11.515 1.00 93.00 88 SER A O 1
ATOM 738 N N . THR A 1 89 ? -7.359 -10.564 11.127 1.00 91.56 89 THR A N 1
ATOM 739 C CA . THR A 1 89 ? -7.314 -9.899 12.435 1.00 91.56 89 THR A CA 1
ATOM 740 C C . THR A 1 89 ? -8.530 -8.998 12.647 1.00 91.56 89 THR A C 1
ATOM 742 O O . THR A 1 89 ? -9.143 -9.054 13.710 1.00 91.56 89 THR A O 1
ATOM 745 N N . LEU A 1 90 ? -8.944 -8.223 11.636 1.00 90.62 90 LEU A N 1
ATOM 746 C CA . LEU A 1 90 ? -10.163 -7.405 11.712 1.00 90.62 90 LEU A CA 1
ATOM 747 C C . LEU A 1 90 ? -11.416 -8.252 11.979 1.00 90.62 90 LEU A C 1
ATOM 749 O O . LEU A 1 90 ? -12.220 -7.899 12.842 1.00 90.62 90 LEU A O 1
ATOM 753 N N . VAL A 1 91 ? -11.567 -9.381 11.280 1.00 92.12 91 VAL A N 1
ATOM 754 C CA . VAL A 1 91 ? -12.690 -10.311 11.486 1.00 92.12 91 VAL A CA 1
ATOM 755 C C . VAL A 1 91 ? -12.649 -10.922 12.888 1.00 92.12 91 VAL A C 1
ATOM 757 O O . VAL A 1 91 ? -13.676 -10.963 13.564 1.00 92.12 91 VAL A O 1
ATOM 760 N N . TYR A 1 92 ? -11.472 -11.346 13.353 1.00 91.81 92 TYR A N 1
ATOM 761 C CA . TYR A 1 92 ? -11.294 -11.921 14.687 1.00 91.81 92 TYR A CA 1
ATOM 762 C C . TYR A 1 92 ? -11.683 -10.940 15.800 1.00 91.81 92 TYR A C 1
ATOM 764 O O . TYR A 1 92 ? -12.396 -11.297 16.739 1.00 91.81 92 TYR A O 1
ATOM 772 N N . ILE A 1 93 ? -11.247 -9.688 15.681 1.00 89.00 93 ILE A N 1
ATOM 773 C CA . ILE A 1 93 ? -11.569 -8.632 16.641 1.00 89.00 93 ILE A CA 1
ATOM 774 C C . ILE A 1 93 ? -13.071 -8.347 16.629 1.00 89.00 93 ILE A C 1
ATOM 776 O O . ILE A 1 93 ? -13.692 -8.307 17.691 1.00 89.00 93 ILE A O 1
ATOM 780 N N . PHE A 1 94 ? -13.671 -8.213 15.442 1.00 89.19 94 PHE A N 1
ATOM 781 C CA . PHE A 1 94 ? -15.110 -7.994 15.313 1.00 89.19 94 PHE A CA 1
ATOM 782 C C . PHE A 1 94 ? -15.918 -9.125 15.959 1.00 89.19 94 PHE A C 1
ATOM 784 O O . PHE A 1 94 ? -16.884 -8.864 16.670 1.00 89.19 94 PHE A O 1
ATOM 791 N N . GLN A 1 95 ? -15.498 -10.379 15.777 1.00 89.88 95 GLN A N 1
ATOM 792 C CA . GLN A 1 95 ? -16.158 -11.531 16.388 1.00 89.88 95 GLN A CA 1
ATOM 793 C C . GLN A 1 95 ? -15.973 -11.585 17.913 1.00 89.88 95 GLN A C 1
ATOM 795 O O . GLN A 1 95 ? -16.877 -12.027 18.618 1.00 89.88 95 GLN A O 1
ATOM 800 N N . SER A 1 96 ? -14.821 -11.140 18.420 1.00 88.44 96 SER A N 1
ATOM 801 C CA . SER A 1 96 ? -14.486 -11.201 19.850 1.00 88.44 96 SER A CA 1
ATOM 802 C C . SER A 1 96 ? -15.142 -10.088 20.668 1.00 88.44 96 SER A C 1
ATOM 804 O O . SER A 1 96 ? -15.566 -10.326 21.796 1.00 88.44 96 SER A O 1
ATOM 806 N N . TYR A 1 97 ? -15.229 -8.879 20.108 1.00 85.12 97 TYR A N 1
ATOM 807 C CA . TYR A 1 97 ? -15.697 -7.686 20.821 1.00 85.12 97 TYR A CA 1
ATOM 808 C C . TYR A 1 97 ? -17.036 -7.138 20.309 1.00 85.12 97 TYR A C 1
ATOM 810 O O . TYR A 1 97 ? -17.622 -6.264 20.942 1.00 85.12 97 TYR A O 1
ATOM 818 N N . GLY A 1 98 ? -17.532 -7.618 19.166 1.00 82.25 98 GLY A N 1
ATOM 819 C CA . GLY A 1 98 ? -18.806 -7.191 18.578 1.00 82.25 98 GLY A CA 1
ATOM 820 C C . GLY A 1 98 ? -18.811 -5.774 17.992 1.00 82.25 98 GLY A C 1
ATOM 821 O O . GLY A 1 98 ? -19.858 -5.314 17.542 1.00 82.25 98 GLY A O 1
ATOM 822 N N . GLN A 1 99 ? -17.670 -5.078 17.973 1.00 79.75 99 GLN A N 1
ATOM 823 C CA . GLN A 1 99 ? -17.535 -3.745 17.381 1.00 79.75 99 GLN A CA 1
ATOM 824 C C . GLN A 1 99 ? -16.354 -3.705 16.403 1.00 79.75 99 GLN A C 1
ATOM 826 O O . GLN A 1 99 ? -15.403 -4.481 16.512 1.00 79.75 99 GLN A O 1
ATOM 831 N N . MET A 1 100 ? -16.418 -2.799 15.425 1.00 79.38 100 MET A N 1
ATOM 832 C CA . MET A 1 100 ? -15.321 -2.580 14.482 1.00 79.38 100 MET A CA 1
ATOM 833 C C . MET A 1 100 ? -14.329 -1.557 15.035 1.00 79.38 100 MET A C 1
ATOM 835 O O . MET A 1 100 ? -14.712 -0.449 15.391 1.00 79.38 100 MET A O 1
ATOM 839 N N . ILE A 1 101 ? -13.043 -1.912 15.018 1.00 81.81 101 ILE A N 1
ATOM 840 C CA . ILE A 1 101 ? -11.933 -1.019 15.399 1.00 81.81 101 ILE A CA 1
ATOM 841 C C . ILE A 1 101 ? -11.653 0.057 14.340 1.00 81.81 101 ILE A C 1
ATOM 843 O O . ILE A 1 101 ? -10.975 1.046 14.597 1.00 81.81 101 ILE A O 1
ATOM 847 N N . THR A 1 102 ? -12.164 -0.121 13.126 1.00 81.12 102 THR A N 1
ATOM 848 C CA . THR A 1 102 ? -11.858 0.725 11.975 1.00 81.12 102 THR A CA 1
ATOM 849 C C . THR A 1 102 ? -13.122 0.969 11.156 1.00 81.12 102 THR A C 1
ATOM 851 O O . THR A 1 102 ? -14.013 0.124 11.090 1.00 81.12 102 THR A O 1
ATOM 854 N N . SER A 1 103 ? -13.191 2.131 10.503 1.00 83.81 103 SER A N 1
ATOM 855 C CA . SER A 1 103 ? -14.295 2.507 9.617 1.00 83.81 103 SER A CA 1
ATOM 856 C C . SER A 1 103 ? -14.518 1.507 8.473 1.00 83.81 103 SER A C 1
ATOM 858 O O . SER A 1 103 ? -13.572 1.014 7.856 1.00 83.81 103 SER A O 1
ATOM 860 N N . VAL A 1 104 ? -15.785 1.284 8.111 1.00 83.88 104 VAL A N 1
ATOM 861 C CA . VAL A 1 104 ? -16.196 0.404 7.000 1.00 83.88 104 VAL A CA 1
ATOM 862 C C . VAL A 1 104 ? -15.540 0.809 5.674 1.00 83.88 104 VAL A C 1
ATOM 864 O O . VAL A 1 104 ? -15.191 -0.056 4.872 1.00 83.88 104 VAL A O 1
ATOM 867 N N . PHE A 1 105 ? -15.299 2.106 5.454 1.00 84.75 105 PHE A N 1
ATOM 868 C CA . PHE A 1 105 ? -14.616 2.596 4.251 1.00 84.75 105 PHE A CA 1
ATOM 869 C C . PHE A 1 105 ? -13.186 2.061 4.130 1.00 84.75 105 PHE A C 1
ATOM 871 O O . PHE A 1 105 ? -12.753 1.683 3.044 1.00 84.75 105 PHE A O 1
ATOM 878 N N . VAL A 1 106 ? -12.468 1.977 5.249 1.00 84.94 106 VAL A N 1
ATOM 879 C CA . VAL A 1 106 ? -11.095 1.463 5.296 1.00 84.94 106 VAL A CA 1
ATOM 880 C C . VAL A 1 106 ? -11.077 -0.044 5.055 1.00 84.94 106 VAL A C 1
ATOM 882 O O . VAL A 1 106 ? -10.2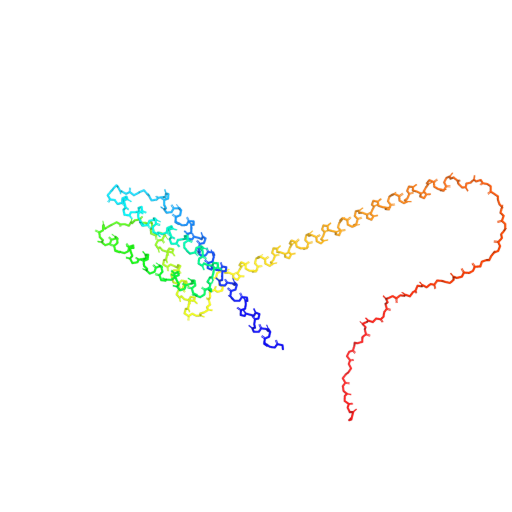12 -0.542 4.336 1.00 84.94 106 VAL A O 1
ATOM 885 N N . VAL A 1 107 ? -12.061 -0.771 5.593 1.00 87.94 107 VAL A N 1
ATOM 886 C CA . VAL A 1 107 ? -12.235 -2.204 5.310 1.00 87.94 107 VAL A CA 1
ATOM 887 C C . VAL A 1 107 ? -12.502 -2.424 3.819 1.00 87.94 107 VAL A C 1
ATOM 889 O O . VAL A 1 107 ? -11.857 -3.268 3.197 1.00 87.94 107 VAL A O 1
ATOM 892 N N . GLY A 1 108 ? -13.393 -1.625 3.224 1.00 89.44 108 GLY A N 1
ATOM 893 C CA . GLY A 1 108 ? -13.677 -1.656 1.788 1.00 89.44 108 GLY A CA 1
ATOM 894 C C . GLY A 1 108 ? -12.436 -1.376 0.940 1.00 89.44 108 GLY A C 1
ATOM 895 O O . GLY A 1 108 ? -12.158 -2.115 -0.002 1.00 89.44 108 GLY A O 1
ATOM 896 N N . PHE A 1 109 ? -11.642 -0.370 1.315 1.00 88.94 109 PHE A N 1
ATOM 897 C CA . PHE A 1 109 ? -10.360 -0.086 0.670 1.00 88.94 109 PHE A CA 1
ATOM 898 C C . PHE A 1 109 ? -9.393 -1.277 0.761 1.00 88.94 109 PHE A C 1
ATOM 900 O O . PHE A 1 109 ? -8.850 -1.693 -0.259 1.00 88.94 109 PHE A O 1
ATOM 907 N N . CYS A 1 110 ? -9.231 -1.879 1.945 1.00 89.56 110 CYS A N 1
ATOM 908 C CA . CYS A 1 110 ? -8.360 -3.044 2.133 1.00 89.56 110 CYS A CA 1
ATOM 909 C C . CYS A 1 110 ? -8.790 -4.238 1.266 1.00 89.56 110 CYS A C 1
ATOM 911 O O . CYS A 1 110 ? -7.938 -4.942 0.725 1.00 89.56 110 CYS A O 1
ATOM 913 N N . LEU A 1 111 ? -10.100 -4.468 1.122 1.00 91.81 111 LEU A N 1
ATOM 914 C CA . LEU A 1 111 ? -10.644 -5.521 0.260 1.00 91.81 111 LEU A CA 1
ATOM 915 C C . LEU A 1 111 ? -10.396 -5.231 -1.223 1.00 91.81 111 LEU A C 1
ATOM 917 O O . LEU A 1 111 ? -9.959 -6.121 -1.949 1.00 91.81 111 LEU A O 1
ATOM 921 N N . LEU A 1 112 ? -10.648 -4.000 -1.673 1.00 91.69 112 LEU A N 1
ATOM 922 C CA . LEU A 1 112 ? -10.401 -3.593 -3.058 1.00 91.69 112 LEU A CA 1
ATOM 923 C C . LEU A 1 112 ? -8.923 -3.706 -3.420 1.00 91.69 112 LEU A C 1
ATOM 925 O O . LEU A 1 112 ? -8.589 -4.243 -4.474 1.00 91.69 112 LEU A O 1
ATOM 929 N N . GLU A 1 113 ? -8.038 -3.254 -2.535 1.00 89.94 113 GLU A N 1
ATOM 930 C CA . GLU A 1 113 ? -6.602 -3.397 -2.731 1.00 89.94 113 GLU A CA 1
ATOM 931 C C . GLU A 1 113 ? -6.194 -4.871 -2.767 1.00 89.94 113 GLU A C 1
ATOM 933 O O . GLU A 1 113 ? -5.430 -5.270 -3.639 1.00 89.94 113 GLU A O 1
ATOM 938 N N . PHE A 1 114 ? -6.728 -5.710 -1.877 1.00 91.62 114 PHE A N 1
ATOM 939 C CA . PHE A 1 114 ? -6.444 -7.143 -1.903 1.00 91.62 114 PHE A CA 1
ATOM 940 C C . PHE A 1 114 ? -6.891 -7.800 -3.216 1.00 91.62 114 PHE A C 1
ATOM 942 O O . PHE A 1 114 ? -6.125 -8.550 -3.818 1.00 91.62 114 PHE A O 1
ATOM 949 N N . LEU A 1 115 ? -8.093 -7.484 -3.707 1.00 90.94 115 LEU A N 1
ATOM 950 C CA . LEU A 1 115 ? -8.586 -7.977 -4.996 1.00 90.94 115 LEU A CA 1
ATOM 951 C C . LEU A 1 115 ? -7.711 -7.503 -6.157 1.00 90.94 115 LEU A C 1
ATOM 953 O O . LEU A 1 115 ? -7.386 -8.292 -7.045 1.00 90.94 115 LEU A O 1
ATOM 957 N N . TYR A 1 116 ? -7.302 -6.234 -6.134 1.00 89.12 116 TYR A N 1
ATOM 958 C CA . TYR A 1 116 ? -6.354 -5.683 -7.094 1.00 89.12 116 TYR A CA 1
ATOM 959 C C . TYR A 1 116 ? -5.018 -6.443 -7.052 1.00 89.12 116 TYR A C 1
ATOM 961 O O . TYR A 1 116 ? -4.512 -6.854 -8.100 1.00 89.12 116 TYR A O 1
ATOM 969 N N . LEU A 1 117 ? -4.496 -6.719 -5.851 1.00 88.44 117 LEU A N 1
ATOM 970 C CA . LEU A 1 117 ? -3.247 -7.446 -5.652 1.00 88.44 117 LEU A CA 1
ATOM 971 C C . LEU A 1 117 ? -3.317 -8.880 -6.192 1.00 88.44 117 LEU A C 1
ATOM 973 O O . LEU A 1 117 ? -2.465 -9.306 -6.968 1.00 88.44 117 LEU A O 1
ATOM 977 N N . VAL A 1 118 ? -4.361 -9.620 -5.826 1.00 88.50 118 VAL A N 1
ATOM 978 C CA . VAL A 1 118 ? -4.551 -11.013 -6.251 1.00 88.50 118 VAL A CA 1
ATOM 979 C C . VAL A 1 118 ? -4.784 -11.113 -7.756 1.00 88.50 118 VAL A C 1
ATOM 981 O O . VAL A 1 118 ? -4.186 -11.964 -8.413 1.00 88.50 118 VAL A O 1
ATOM 984 N N . ASN A 1 119 ? -5.612 -10.235 -8.327 1.00 86.38 119 ASN A N 1
ATOM 985 C CA . ASN A 1 119 ? -5.868 -10.236 -9.767 1.00 86.38 119 ASN A CA 1
ATOM 986 C C . ASN A 1 119 ? -4.595 -9.902 -10.559 1.00 86.38 119 ASN A C 1
ATOM 988 O O . ASN A 1 119 ? -4.280 -10.562 -11.550 1.00 86.38 119 ASN A O 1
ATOM 992 N N . GLY A 1 120 ? -3.830 -8.918 -10.084 1.00 82.25 120 GLY A N 1
ATOM 993 C CA . GLY A 1 120 ? -2.564 -8.532 -10.686 1.00 82.25 120 GLY A CA 1
ATOM 994 C C . GLY A 1 120 ? -1.498 -9.630 -10.625 1.00 82.25 120 GLY A C 1
ATOM 995 O O . GLY A 1 120 ? -0.797 -9.845 -11.614 1.00 82.25 120 GLY A O 1
ATOM 996 N N . LEU A 1 121 ? -1.422 -10.372 -9.513 1.00 84.88 121 LEU A N 1
ATOM 997 C CA . LEU A 1 121 ? -0.548 -11.543 -9.370 1.00 84.88 121 LEU A CA 1
ATOM 998 C C . LEU A 1 121 ? -0.991 -12.705 -10.269 1.00 84.88 121 LEU A C 1
ATOM 1000 O O . LEU A 1 121 ? -0.156 -13.333 -10.910 1.00 84.88 121 LEU A O 1
ATOM 1004 N N . SER A 1 122 ? -2.298 -12.974 -10.362 1.00 79.88 122 SER A N 1
ATOM 1005 C CA . SER A 1 122 ? -2.831 -14.088 -11.157 1.00 79.88 122 SER A CA 1
ATOM 1006 C C . SER A 1 122 ? -2.675 -13.895 -12.666 1.00 79.88 122 SER A C 1
ATOM 1008 O O . SER A 1 122 ? -2.642 -14.886 -13.393 1.00 79.88 122 SER A O 1
ATOM 1010 N N . ARG A 1 123 ? -2.651 -12.647 -13.149 1.00 77.69 123 ARG A N 1
ATOM 1011 C CA . ARG A 1 123 ? -2.591 -12.322 -14.585 1.00 77.69 123 ARG A CA 1
ATOM 1012 C C . ARG A 1 123 ? -1.257 -11.715 -15.025 1.00 77.69 123 ARG A C 1
ATOM 1014 O O . ARG A 1 123 ? -1.132 -11.360 -16.191 1.00 77.69 123 ARG A O 1
ATOM 1021 N N . GLU A 1 124 ? -0.299 -11.548 -14.111 1.00 67.12 124 GLU A N 1
ATOM 1022 C CA . GLU A 1 124 ? 0.955 -10.798 -14.326 1.00 67.12 124 GLU A CA 1
ATOM 1023 C C . GLU A 1 124 ? 0.755 -9.401 -14.958 1.00 67.12 124 GLU A C 1
ATOM 1025 O O . GLU A 1 124 ? 1.580 -8.907 -15.737 1.00 67.12 124 GLU A O 1
ATOM 1030 N N . GLN A 1 125 ? -0.370 -8.758 -14.646 1.00 66.19 125 GLN A N 1
ATOM 1031 C CA . GLN A 1 125 ? -0.786 -7.478 -15.218 1.00 66.19 125 GLN A CA 1
ATOM 1032 C C . GLN A 1 125 ? -1.193 -6.529 -14.087 1.00 66.19 125 GLN A C 1
ATOM 1034 O O . GLN A 1 125 ? -2.368 -6.367 -13.774 1.00 66.19 125 GLN A O 1
ATOM 1039 N N . MET A 1 126 ? -0.192 -5.901 -13.468 1.00 70.88 126 MET A N 1
ATOM 1040 C CA . MET A 1 126 ? -0.344 -4.787 -12.516 1.00 70.88 126 MET A CA 1
ATOM 1041 C C . MET A 1 126 ? 0.110 -3.460 -13.130 1.00 70.88 126 MET A C 1
ATOM 1043 O O . MET A 1 126 ? 0.745 -2.634 -12.487 1.00 70.88 126 MET A O 1
ATOM 1047 N N . THR A 1 127 ? -0.142 -3.264 -14.417 1.00 68.25 127 THR A N 1
ATOM 1048 C CA . THR A 1 127 ? 0.347 -2.091 -15.152 1.00 68.25 127 THR A CA 1
ATOM 1049 C C . THR A 1 127 ? -0.474 -0.833 -14.901 1.00 68.25 127 THR A C 1
ATOM 1051 O O . THR A 1 127 ? -0.031 0.249 -15.257 1.00 68.25 127 THR A O 1
ATOM 1054 N N . TYR A 1 128 ? -1.654 -0.921 -14.289 1.00 66.75 128 TYR A N 1
ATOM 1055 C CA . TYR A 1 128 ? -2.506 0.238 -14.019 1.00 66.75 128 TYR A CA 1
ATOM 1056 C C . TYR A 1 128 ? -2.791 0.354 -12.523 1.00 66.75 128 TYR A C 1
ATOM 1058 O O . TYR A 1 128 ? -3.173 -0.648 -11.931 1.00 66.75 128 TYR A O 1
ATOM 1066 N N . PRO A 1 129 ? -2.682 1.552 -11.919 1.00 72.88 129 PRO A N 1
ATOM 1067 C CA . PRO A 1 129 ? -2.599 2.868 -12.570 1.00 72.88 129 PRO A CA 1
ATOM 1068 C C . PRO A 1 129 ? -1.190 3.333 -12.986 1.00 72.88 129 PRO A C 1
ATOM 1070 O O . PRO A 1 129 ? -1.058 4.410 -13.559 1.00 72.88 129 PRO A O 1
ATOM 1073 N N . GLY A 1 130 ? -0.133 2.561 -12.746 1.00 71.00 130 GLY A N 1
ATOM 1074 C CA . GLY A 1 130 ? 1.251 2.993 -12.967 1.00 71.00 130 GLY A CA 1
ATOM 1075 C C . GLY A 1 130 ? 1.583 3.415 -14.397 1.00 71.00 130 GLY A C 1
ATOM 1076 O O . GLY A 1 130 ? 2.327 4.369 -14.586 1.00 71.00 130 GLY A O 1
ATOM 1077 N N . LYS A 1 131 ? 0.943 2.831 -15.410 1.00 78.44 131 LYS A N 1
ATOM 1078 C CA . LYS A 1 131 ? 1.080 3.261 -16.805 1.00 78.44 131 LYS A CA 1
ATOM 1079 C C . LYS A 1 131 ? 0.589 4.692 -17.030 1.00 78.44 131 LYS A C 1
ATOM 1081 O O . LYS A 1 131 ? 1.174 5.415 -17.831 1.00 78.44 131 LYS A O 1
ATOM 1086 N N . TRP A 1 132 ? -0.451 5.135 -16.316 1.00 79.31 132 TRP A N 1
ATOM 1087 C CA . TRP A 1 132 ? -0.876 6.540 -16.355 1.00 79.31 132 TRP A CA 1
ATOM 1088 C C . TRP A 1 132 ? 0.172 7.457 -15.738 1.00 79.31 132 TRP A C 1
ATOM 1090 O O . TRP A 1 132 ? 0.431 8.521 -16.290 1.00 79.31 132 TRP A O 1
ATOM 1100 N N . ILE A 1 133 ? 0.806 7.024 -14.647 1.00 75.69 133 ILE A N 1
ATOM 1101 C CA . ILE A 1 133 ? 1.896 7.767 -14.006 1.00 75.69 133 ILE A CA 1
ATOM 1102 C C . ILE A 1 133 ? 3.065 7.895 -14.982 1.00 75.69 133 ILE A C 1
ATOM 1104 O O . ILE A 1 133 ? 3.495 9.006 -15.265 1.00 75.69 133 ILE A O 1
ATOM 1108 N N . THR A 1 134 ? 3.505 6.793 -15.591 1.00 77.62 134 THR A N 1
ATOM 1109 C CA . THR A 1 134 ? 4.597 6.803 -16.571 1.00 77.62 134 THR A CA 1
ATOM 1110 C C . THR A 1 134 ? 4.300 7.727 -17.756 1.00 77.62 134 THR A C 1
ATOM 1112 O O . THR A 1 134 ? 5.176 8.476 -18.186 1.00 77.62 134 THR A O 1
ATOM 1115 N N . VAL A 1 135 ? 3.070 7.709 -18.285 1.00 80.12 135 VAL A N 1
ATOM 1116 C CA . VAL A 1 135 ? 2.655 8.601 -19.383 1.00 80.12 135 VAL A CA 1
ATOM 1117 C C . VAL A 1 135 ? 2.630 10.063 -18.936 1.00 80.12 135 VAL A C 1
ATOM 1119 O O . VAL A 1 135 ? 3.145 10.918 -19.652 1.00 80.12 135 VAL A O 1
ATOM 1122 N N . ALA A 1 136 ? 2.082 10.358 -17.755 1.00 76.75 136 ALA A N 1
ATOM 1123 C CA . ALA A 1 136 ? 2.033 11.713 -17.216 1.00 76.75 136 ALA A CA 1
ATOM 1124 C C . ALA A 1 136 ? 3.438 12.277 -16.960 1.00 76.75 136 ALA A C 1
ATOM 1126 O O . ALA A 1 136 ? 3.713 13.412 -17.334 1.00 76.75 136 ALA A O 1
ATOM 1127 N N . THR A 1 137 ? 4.351 11.479 -16.399 1.00 76.69 137 THR A N 1
ATOM 1128 C CA . THR A 1 137 ? 5.743 11.887 -16.161 1.00 76.69 137 THR A CA 1
ATOM 1129 C C . THR A 1 137 ? 6.508 12.100 -17.466 1.00 76.69 137 THR A C 1
ATOM 1131 O O . THR A 1 137 ? 7.238 13.079 -17.584 1.00 76.69 137 THR A O 1
ATOM 1134 N N . LYS A 1 138 ? 6.328 11.226 -18.470 1.00 78.94 138 LYS A N 1
ATOM 1135 C CA . LYS A 1 138 ? 6.929 11.422 -19.803 1.00 78.94 138 LYS A CA 1
ATOM 1136 C C . LYS A 1 138 ? 6.427 12.716 -20.449 1.00 78.94 138 LYS A C 1
ATOM 1138 O O . LYS A 1 138 ? 7.235 13.474 -20.969 1.00 78.94 138 LYS A O 1
ATOM 1143 N N . LYS A 1 139 ? 5.118 12.984 -20.374 1.00 77.25 139 LYS A N 1
ATOM 1144 C CA . LYS A 1 139 ? 4.525 14.220 -20.895 1.00 77.25 139 LYS A CA 1
ATOM 1145 C C . LYS A 1 139 ? 5.083 15.456 -20.184 1.00 77.25 139 LYS A C 1
ATOM 1147 O O . LYS A 1 139 ? 5.552 16.362 -20.850 1.00 77.25 139 LYS A O 1
ATOM 1152 N N . TRP A 1 140 ? 5.115 15.443 -18.853 1.00 73.38 140 TRP A N 1
ATOM 1153 C CA . TRP A 1 140 ? 5.662 16.545 -18.058 1.00 73.38 140 TRP A CA 1
ATOM 1154 C C . TRP A 1 140 ? 7.126 16.848 -18.390 1.00 73.38 140 TRP A C 1
ATOM 1156 O O . TRP A 1 140 ? 7.505 18.006 -18.501 1.00 73.38 140 TRP A O 1
ATOM 1166 N N . ASN A 1 141 ? 7.957 15.816 -18.564 1.00 73.62 141 ASN A N 1
ATOM 1167 C CA . ASN A 1 141 ? 9.361 16.012 -18.918 1.00 73.62 141 ASN A CA 1
ATOM 1168 C C . ASN A 1 141 ? 9.542 16.573 -20.331 1.00 73.62 141 ASN A C 1
ATOM 1170 O O . ASN A 1 141 ? 10.457 17.363 -20.529 1.00 73.62 141 ASN A O 1
ATOM 1174 N N . ASN A 1 142 ? 8.693 16.176 -21.281 1.00 72.00 142 ASN A N 1
ATOM 1175 C CA . ASN A 1 142 ? 8.732 16.715 -22.638 1.00 72.00 142 ASN A CA 1
ATOM 1176 C C . ASN A 1 142 ? 8.283 18.181 -22.664 1.00 72.00 142 ASN A C 1
ATOM 1178 O O . ASN A 1 142 ? 8.994 19.014 -23.217 1.00 72.00 142 ASN A O 1
ATOM 1182 N N . ASP A 1 143 ? 7.176 18.502 -21.987 1.00 69.75 143 ASP A N 1
ATOM 1183 C CA . ASP A 1 143 ? 6.689 19.880 -21.845 1.00 69.75 143 ASP A CA 1
ATOM 1184 C C . ASP A 1 143 ? 7.768 20.755 -21.159 1.00 69.75 143 ASP A C 1
ATOM 1186 O O . ASP A 1 143 ? 8.091 21.845 -21.622 1.00 69.75 143 ASP A O 1
ATOM 1190 N N . ALA A 1 144 ? 8.433 20.238 -20.116 1.00 62.72 144 ALA A N 1
ATOM 1191 C CA . ALA A 1 144 ? 9.526 20.938 -19.436 1.00 62.72 144 ALA A CA 1
ATOM 1192 C C . ALA A 1 144 ? 10.793 21.098 -20.298 1.00 62.72 144 ALA A C 1
ATOM 1194 O O . ALA A 1 144 ? 11.513 22.084 -20.146 1.00 62.72 144 ALA A O 1
ATOM 1195 N N . SER A 1 145 ? 11.106 20.146 -21.185 1.00 60.75 145 SER A N 1
ATOM 1196 C CA . SER A 1 145 ? 12.222 20.297 -22.127 1.00 60.75 145 SER A CA 1
ATOM 1197 C C . SER A 1 145 ? 11.909 21.294 -23.239 1.00 60.75 145 SER A C 1
ATOM 1199 O O . SER A 1 145 ? 12.785 22.081 -23.587 1.00 60.75 145 SER A O 1
ATOM 1201 N N . GLU A 1 146 ? 10.669 21.320 -23.736 1.00 59.69 146 GLU A N 1
ATOM 1202 C CA . GLU A 1 146 ? 10.215 22.306 -24.723 1.00 59.69 146 GLU A CA 1
ATOM 1203 C C . GLU A 1 146 ? 10.237 23.724 -24.134 1.00 59.69 146 GLU A C 1
ATOM 1205 O O . GLU A 1 146 ? 10.702 24.653 -24.794 1.00 59.69 146 GLU A O 1
ATOM 1210 N N . ASP A 1 147 ? 9.856 23.898 -22.865 1.00 59.75 147 ASP A N 1
ATOM 1211 C CA . ASP A 1 147 ? 9.956 25.183 -22.161 1.00 59.75 147 ASP A CA 1
ATOM 1212 C C . ASP A 1 147 ? 11.414 25.651 -21.989 1.00 59.75 147 ASP A C 1
ATOM 1214 O O . ASP A 1 147 ? 11.712 26.839 -22.130 1.00 59.75 147 ASP A O 1
ATOM 1218 N N . VAL A 1 148 ? 12.353 24.736 -21.719 1.00 58.22 148 VAL A N 1
ATOM 1219 C CA . VAL A 1 148 ? 13.787 25.062 -21.590 1.00 58.22 148 VAL A CA 1
ATOM 1220 C C . VAL A 1 148 ? 14.419 25.387 -22.945 1.00 58.22 148 VAL A C 1
ATOM 1222 O O . VAL A 1 148 ? 15.246 26.297 -23.030 1.00 58.22 148 VAL A O 1
ATOM 1225 N N . GLU A 1 149 ? 14.048 24.672 -24.007 1.00 54.44 149 GLU A N 1
ATOM 1226 C CA . GLU A 1 149 ? 14.502 24.968 -25.370 1.00 54.44 149 GLU A CA 1
ATOM 1227 C C . GLU A 1 149 ? 13.931 26.297 -25.872 1.00 54.44 149 GLU A C 1
ATOM 1229 O O . GLU A 1 149 ? 14.671 27.107 -26.430 1.00 54.44 149 GLU A O 1
ATOM 1234 N N . THR A 1 150 ? 12.664 26.583 -25.569 1.00 59.41 150 THR A N 1
ATOM 1235 C CA . THR A 1 150 ? 12.026 27.869 -25.874 1.00 59.41 150 THR A CA 1
ATOM 1236 C C . THR A 1 150 ? 12.674 29.007 -25.082 1.00 59.41 150 THR A C 1
ATOM 1238 O O . THR A 1 150 ? 12.988 30.051 -25.648 1.00 59.41 150 THR A O 1
ATOM 1241 N N . ALA A 1 151 ? 12.971 28.810 -23.793 1.00 56.78 151 ALA A N 1
ATOM 1242 C CA . ALA A 1 151 ? 13.678 29.801 -22.981 1.00 56.78 151 ALA A CA 1
ATOM 1243 C C . ALA A 1 151 ? 15.114 30.058 -23.475 1.00 56.78 151 ALA A C 1
ATOM 1245 O O . ALA A 1 151 ? 15.557 31.207 -23.485 1.00 56.78 151 ALA A O 1
ATOM 1246 N N . ARG A 1 152 ? 15.831 29.021 -23.937 1.00 53.31 152 ARG A N 1
ATOM 1247 C CA . ARG A 1 152 ? 17.145 29.191 -24.582 1.00 53.31 152 ARG A CA 1
ATOM 1248 C C . ARG A 1 152 ? 17.046 29.920 -25.912 1.00 53.31 152 ARG A C 1
ATOM 1250 O O . ARG A 1 152 ? 17.901 30.755 -26.176 1.00 53.31 152 ARG A O 1
ATOM 1257 N N . ALA A 1 153 ? 16.041 29.622 -26.732 1.00 57.97 153 ALA A N 1
ATOM 1258 C CA . ALA A 1 153 ? 15.832 30.308 -28.003 1.00 57.97 153 ALA A CA 1
ATOM 1259 C C . ALA A 1 153 ? 15.551 31.804 -27.788 1.00 57.97 153 ALA A C 1
ATOM 1261 O O . ALA A 1 153 ? 16.163 32.639 -28.445 1.00 57.97 153 ALA A O 1
ATOM 1262 N N . VAL A 1 154 ? 14.723 32.142 -26.794 1.00 59.22 154 VAL A N 1
ATOM 1263 C CA . VAL A 1 154 ? 14.425 33.534 -26.419 1.00 59.22 154 VAL A CA 1
ATOM 1264 C C . VAL A 1 154 ? 15.646 34.245 -25.819 1.00 59.22 154 VAL A C 1
ATOM 1266 O O . VAL A 1 154 ? 15.851 35.425 -26.092 1.00 59.22 154 VAL A O 1
ATOM 1269 N N . GLN A 1 155 ? 16.488 33.559 -25.033 1.00 56.12 155 GLN A N 1
ATOM 1270 C CA . GLN A 1 155 ? 17.763 34.131 -24.571 1.00 56.12 155 GLN A CA 1
ATOM 1271 C C . GLN A 1 155 ? 18.739 34.369 -25.725 1.00 56.12 155 GLN A C 1
ATOM 1273 O O . GLN A 1 155 ? 19.307 35.448 -25.799 1.00 56.12 155 GLN A O 1
ATOM 1278 N N . PHE A 1 156 ? 18.883 33.418 -26.650 1.00 54.66 156 PHE A N 1
ATOM 1279 C CA . PHE A 1 156 ? 19.721 33.598 -27.837 1.00 54.66 156 PHE A CA 1
ATOM 1280 C C . PHE A 1 156 ? 19.253 34.777 -28.695 1.00 54.66 156 PHE A C 1
ATOM 1282 O O . PHE A 1 156 ? 20.073 35.564 -29.153 1.00 54.66 156 PHE A O 1
ATOM 1289 N N . GLU A 1 157 ? 17.945 34.926 -28.901 1.00 56.22 157 GLU A N 1
ATOM 1290 C CA . GLU A 1 157 ? 17.383 36.033 -29.679 1.00 56.22 157 GLU A CA 1
ATOM 1291 C C . GLU A 1 157 ? 17.589 37.385 -28.979 1.00 56.22 157 GLU A C 1
ATOM 1293 O O . GLU A 1 157 ? 17.907 38.384 -29.626 1.00 56.22 157 GLU A O 1
ATOM 1298 N N . LYS A 1 158 ? 17.504 37.407 -27.644 1.00 56.81 158 LYS A N 1
ATOM 1299 C CA . LYS A 1 158 ? 17.813 38.589 -26.839 1.00 56.81 158 LYS A CA 1
ATOM 1300 C C . LYS A 1 158 ? 19.303 38.949 -26.879 1.00 56.81 158 LYS A C 1
ATOM 1302 O O . LYS A 1 158 ? 19.617 40.113 -27.097 1.00 56.81 158 LYS A O 1
ATOM 1307 N N . ASP A 1 159 ? 20.199 37.975 -26.745 1.00 53.97 159 ASP A N 1
ATOM 1308 C CA . ASP A 1 159 ? 21.652 38.190 -26.789 1.00 53.97 159 ASP A CA 1
ATOM 1309 C C . ASP A 1 159 ? 22.110 38.667 -28.185 1.00 53.97 159 ASP A C 1
ATOM 1311 O O . ASP A 1 159 ? 23.011 39.496 -28.309 1.00 53.97 159 ASP A O 1
ATOM 1315 N N . ILE A 1 160 ? 21.456 38.194 -29.255 1.00 57.62 160 ILE A N 1
ATOM 1316 C CA . ILE A 1 160 ? 21.680 38.675 -30.630 1.00 57.62 160 ILE A CA 1
ATOM 1317 C C . ILE A 1 160 ? 21.163 40.111 -30.801 1.00 57.62 16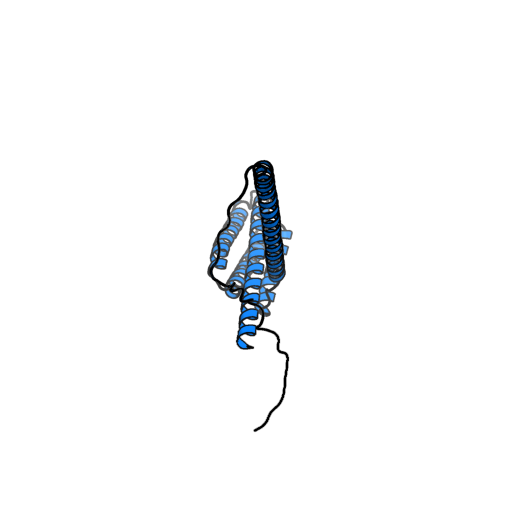0 ILE A C 1
ATOM 1319 O O . ILE A 1 160 ? 21.839 40.934 -31.417 1.00 57.62 160 ILE A O 1
ATOM 1323 N N . SER A 1 161 ? 19.989 40.429 -30.246 1.00 54.38 161 SER A N 1
ATOM 1324 C CA . SER A 1 161 ? 19.427 41.785 -30.262 1.00 54.38 161 SER A CA 1
ATOM 1325 C C . SER A 1 161 ? 20.322 42.782 -29.518 1.00 54.38 161 SER A C 1
ATOM 1327 O O . SER A 1 161 ? 20.563 43.873 -30.027 1.00 54.38 161 SER A O 1
ATOM 1329 N N . GLU A 1 162 ? 20.839 42.412 -28.348 1.00 52.78 162 GLU A N 1
ATOM 1330 C CA . GLU A 1 162 ? 21.661 43.282 -27.495 1.00 52.78 162 GLU A CA 1
ATOM 1331 C C . GLU A 1 162 ? 23.040 43.546 -28.135 1.00 52.78 162 GLU A C 1
ATOM 1333 O O . GLU A 1 162 ? 23.474 44.695 -28.216 1.00 52.78 162 GLU A O 1
ATOM 1338 N N . ASN A 1 163 ? 23.662 42.527 -28.745 1.00 51.81 163 ASN A N 1
ATOM 1339 C CA . ASN A 1 163 ? 24.892 42.705 -29.532 1.00 51.81 163 ASN A CA 1
ATOM 1340 C C . ASN A 1 163 ? 24.679 43.538 -30.810 1.00 51.81 163 ASN A C 1
ATOM 1342 O O . ASN A 1 163 ? 25.584 44.250 -31.243 1.00 51.81 163 ASN A O 1
ATOM 1346 N N . SER A 1 164 ? 23.491 43.477 -31.425 1.00 54.22 164 SER A N 1
ATOM 1347 C CA . SER A 1 164 ? 23.185 44.282 -32.615 1.00 54.22 164 SER A CA 1
ATOM 1348 C C . SER A 1 164 ? 23.007 45.773 -32.305 1.00 54.22 164 SER A C 1
ATOM 1350 O O . SER A 1 164 ? 23.282 46.613 -33.161 1.00 54.22 164 SER A O 1
ATOM 1352 N N . GLU A 1 165 ? 22.596 46.122 -31.083 1.00 50.47 165 GLU A N 1
ATOM 1353 C CA . GLU A 1 165 ? 22.504 47.516 -30.642 1.00 50.47 165 GLU A CA 1
ATOM 1354 C C . GLU A 1 165 ? 23.885 48.095 -30.295 1.00 50.47 165 GLU A C 1
ATOM 1356 O O . GLU A 1 165 ? 24.162 49.246 -30.643 1.00 50.47 165 GLU A O 1
ATOM 1361 N N . GLU A 1 166 ? 24.790 47.307 -29.703 1.00 49.19 166 GLU A N 1
ATOM 1362 C CA . GLU A 1 166 ? 26.169 47.748 -29.438 1.00 49.19 166 GLU A CA 1
ATOM 1363 C C . GLU A 1 166 ? 26.980 47.970 -30.731 1.00 49.19 166 GLU A C 1
ATOM 1365 O O . GLU A 1 166 ? 27.666 48.990 -30.860 1.00 49.19 166 GLU A O 1
ATOM 1370 N N . ASP A 1 167 ? 26.845 47.102 -31.741 1.00 46.81 167 ASP A N 1
ATOM 1371 C CA . ASP A 1 167 ? 27.566 47.248 -33.017 1.00 46.81 167 ASP A CA 1
ATOM 1372 C C . ASP A 1 167 ? 27.085 48.450 -33.860 1.00 46.81 167 ASP A C 1
ATOM 1374 O O . ASP A 1 167 ? 27.881 49.089 -34.561 1.00 46.81 167 ASP A O 1
ATOM 1378 N N . VAL A 1 168 ? 25.807 48.837 -33.751 1.00 50.53 168 VAL A N 1
ATOM 1379 C CA . VAL A 1 168 ? 25.268 50.046 -34.408 1.00 50.53 168 VAL A CA 1
ATOM 1380 C C . VAL A 1 168 ? 25.805 51.328 -33.755 1.00 50.53 168 VAL A C 1
ATOM 1382 O O . VAL A 1 168 ? 26.067 52.318 -34.449 1.00 50.53 168 VAL A O 1
ATOM 1385 N N . VAL A 1 169 ? 26.042 51.325 -32.439 1.00 47.81 169 VAL A N 1
ATOM 1386 C CA . VAL A 1 169 ? 26.661 52.462 -31.732 1.00 47.81 169 VAL A CA 1
ATOM 1387 C C . VAL A 1 169 ? 28.139 52.614 -32.124 1.00 47.81 169 VAL A C 1
ATOM 1389 O O . VAL A 1 169 ? 28.618 53.738 -32.329 1.00 47.81 169 VAL A O 1
ATOM 1392 N N . ILE A 1 170 ? 28.861 51.506 -32.320 1.00 48.72 170 ILE A N 1
ATOM 1393 C CA . ILE A 1 170 ? 30.269 51.537 -32.743 1.00 48.72 170 ILE A CA 1
ATOM 1394 C C . ILE A 1 170 ? 30.403 52.006 -34.202 1.00 48.72 170 ILE A C 1
ATOM 1396 O O . ILE A 1 170 ? 31.275 52.830 -34.490 1.00 48.72 170 ILE A O 1
ATOM 1400 N N . GLN A 1 171 ? 29.523 51.586 -35.120 1.00 42.88 171 GLN A N 1
ATOM 1401 C CA . GLN A 1 171 ? 29.562 52.085 -36.504 1.00 42.88 171 GLN A CA 1
ATOM 1402 C C . GLN A 1 171 ? 29.229 53.579 -36.612 1.00 42.88 171 GLN A C 1
ATOM 1404 O O . GLN A 1 171 ? 29.937 54.306 -37.312 1.00 42.88 171 GLN A O 1
ATOM 1409 N N . ASN A 1 172 ? 28.229 54.074 -35.878 1.00 40.28 172 ASN A N 1
ATOM 1410 C CA . ASN A 1 172 ? 27.864 55.494 -35.934 1.00 40.28 172 ASN A CA 1
ATOM 1411 C C . ASN A 1 172 ? 28.933 56.418 -35.322 1.00 40.28 172 ASN A C 1
ATOM 1413 O O . ASN A 1 172 ? 29.124 57.531 -35.809 1.00 40.28 172 ASN A O 1
ATOM 1417 N N . SER A 1 173 ? 29.688 55.954 -34.319 1.00 42.34 173 SER A N 1
ATOM 1418 C CA . SER A 1 173 ? 30.815 56.724 -33.761 1.00 42.34 173 SER A CA 1
ATOM 1419 C C . SER A 1 173 ? 32.057 56.743 -34.662 1.00 42.34 173 SER A C 1
ATOM 1421 O O . SER A 1 173 ? 32.854 57.680 -34.595 1.00 42.34 173 SER A O 1
ATOM 1423 N N . LYS A 1 174 ? 32.222 55.740 -35.537 1.00 39.16 174 LYS A N 1
ATOM 1424 C CA . LYS A 1 174 ? 33.353 55.661 -36.472 1.00 39.16 174 LYS A CA 1
ATOM 1425 C C . LYS A 1 174 ? 33.124 56.483 -37.744 1.00 39.16 174 LYS A C 1
ATOM 1427 O O . LYS A 1 174 ? 34.080 57.044 -38.267 1.00 39.16 174 LYS A O 1
ATOM 1432 N N . ILE A 1 175 ? 31.873 56.606 -38.196 1.00 44.34 175 ILE A N 1
ATOM 1433 C CA . ILE A 1 175 ? 31.508 57.373 -39.401 1.00 44.34 175 ILE A CA 1
ATOM 1434 C C . ILE A 1 175 ? 31.603 58.895 -39.168 1.00 44.34 175 ILE A C 1
ATOM 1436 O O . ILE A 1 175 ? 31.936 59.628 -40.092 1.00 44.34 175 ILE A O 1
ATOM 1440 N N . GLN A 1 176 ? 31.402 59.393 -37.940 1.00 38.81 176 GLN A N 1
ATOM 1441 C CA . GLN A 1 176 ? 31.546 60.830 -37.636 1.00 38.81 176 GLN A CA 1
ATOM 1442 C C . GLN A 1 176 ? 32.996 61.323 -37.475 1.00 38.81 176 GLN A C 1
ATOM 1444 O O . GLN A 1 176 ? 33.206 62.529 -37.392 1.00 38.81 176 GLN A O 1
ATOM 1449 N N . ASN A 1 177 ? 33.991 60.429 -37.452 1.00 41.12 177 ASN A N 1
ATOM 1450 C CA . ASN A 1 177 ? 35.404 60.781 -37.243 1.00 41.12 177 ASN A CA 1
ATOM 1451 C C . ASN A 1 177 ? 36.288 60.588 -38.492 1.00 41.12 177 ASN A C 1
ATOM 1453 O O . ASN A 1 177 ? 37.510 60.626 -38.368 1.00 41.12 177 ASN A O 1
ATOM 1457 N N . SER A 1 178 ? 35.711 60.364 -39.679 1.00 45.31 178 SER A N 1
ATOM 1458 C CA . SER A 1 178 ? 36.475 60.089 -40.909 1.00 45.31 178 SER A CA 1
ATOM 1459 C C . SER A 1 178 ? 36.212 61.061 -42.067 1.00 45.31 178 SER A C 1
ATOM 1461 O O . SER A 1 178 ? 36.414 60.691 -43.220 1.00 45.31 178 SER A O 1
ATOM 1463 N N . GLU A 1 179 ? 35.778 62.292 -41.790 1.00 43.88 179 GLU A N 1
ATOM 1464 C CA . GLU A 1 179 ? 35.872 63.406 -42.746 1.00 43.88 179 GLU A CA 1
ATOM 1465 C C . GLU A 1 179 ? 37.062 64.299 -42.372 1.00 43.88 179 GLU A C 1
ATOM 1467 O O . GLU A 1 179 ? 36.879 65.399 -41.868 1.00 43.88 179 GLU A O 1
ATOM 1472 N N . ASP A 1 180 ? 38.286 63.803 -42.563 1.00 36.31 180 ASP A N 1
ATOM 1473 C CA . ASP A 1 180 ? 39.429 64.664 -42.887 1.00 36.31 180 ASP A CA 1
ATOM 1474 C C . ASP A 1 180 ? 40.655 63.847 -43.333 1.00 36.31 180 ASP A C 1
ATOM 1476 O O . ASP A 1 180 ? 40.990 62.818 -42.746 1.00 36.31 180 ASP A O 1
ATOM 1480 N N . SER A 1 181 ? 41.355 64.389 -44.333 1.00 36.50 181 SER A N 1
ATOM 1481 C CA . SER A 1 181 ? 42.688 64.035 -44.863 1.00 36.50 181 SER A CA 1
ATOM 1482 C C . SER A 1 181 ? 42.856 62.804 -45.783 1.00 36.50 181 SER A C 1
ATOM 1484 O O . SER A 1 181 ? 42.988 61.664 -45.354 1.00 36.50 181 SER A O 1
ATOM 1486 N N . GLU A 1 182 ? 42.821 63.117 -47.085 1.00 33.53 182 GLU A N 1
ATOM 1487 C CA . GLU A 1 182 ? 43.868 62.960 -48.123 1.00 33.53 182 GLU A CA 1
ATOM 1488 C C . GLU A 1 182 ? 44.829 61.747 -48.136 1.00 33.53 182 GLU A C 1
ATOM 1490 O O . GLU A 1 182 ? 45.540 61.472 -47.176 1.00 33.53 182 GLU A O 1
ATOM 1495 N N . ASP A 1 183 ? 44.877 61.139 -49.335 1.00 33.47 183 ASP A N 1
ATOM 1496 C CA . ASP A 1 183 ? 45.998 60.547 -50.087 1.00 33.47 183 ASP A CA 1
ATOM 1497 C C . ASP A 1 183 ? 47.051 59.683 -49.364 1.00 33.47 183 ASP A C 1
ATOM 1499 O O . ASP A 1 183 ? 47.834 60.171 -48.564 1.00 33.47 183 ASP A O 1
ATOM 1503 N N . GLU A 1 184 ? 47.182 58.414 -49.783 1.00 33.59 184 GLU A N 1
ATOM 1504 C CA . GLU A 1 184 ? 48.380 57.913 -50.487 1.00 33.59 184 GLU A CA 1
ATOM 1505 C C . GLU A 1 184 ? 48.143 56.510 -51.097 1.00 33.59 184 GLU A C 1
ATOM 1507 O O . GLU A 1 184 ? 47.445 55.648 -50.561 1.00 33.59 184 GLU A O 1
ATOM 1512 N N . ASP A 1 185 ? 48.743 56.332 -52.271 1.00 34.47 185 ASP A N 1
ATOM 1513 C CA . ASP A 1 185 ? 48.851 55.144 -53.122 1.00 34.47 185 ASP A CA 1
ATOM 1514 C C . ASP A 1 185 ? 49.814 54.109 -52.503 1.00 34.47 185 ASP A C 1
ATOM 1516 O O . ASP A 1 185 ? 50.847 54.522 -52.005 1.00 34.47 185 ASP A O 1
ATOM 1520 N N . TYR A 1 186 ? 49.532 52.795 -52.548 1.00 31.28 186 TYR A N 1
ATOM 1521 C CA . TYR A 1 186 ? 50.534 51.730 -52.784 1.00 31.28 186 TYR A CA 1
ATOM 1522 C C . TYR A 1 186 ? 49.904 50.325 -52.926 1.00 31.28 186 TYR A C 1
ATOM 1524 O O . TYR A 1 186 ? 48.886 49.967 -52.338 1.00 31.28 186 TYR A O 1
ATOM 1532 N N . LYS A 1 187 ? 50.576 49.532 -53.765 1.00 31.11 187 LYS A N 1
ATOM 1533 C CA . LYS A 1 187 ? 50.232 48.241 -54.383 1.00 31.11 187 LYS A CA 1
ATOM 1534 C C . LYS A 1 187 ? 50.300 46.973 -53.498 1.00 31.11 187 LYS A C 1
ATOM 1536 O O . LYS A 1 187 ? 51.183 46.848 -52.663 1.00 31.11 187 LYS A O 1
ATOM 1541 N N . THR A 1 188 ? 49.454 46.004 -53.898 1.00 32.94 188 THR A N 1
ATOM 1542 C CA . THR A 1 188 ? 49.613 44.522 -54.019 1.00 32.94 188 THR A CA 1
ATOM 1543 C C . THR A 1 188 ? 50.146 43.681 -52.850 1.00 32.94 188 THR A C 1
ATOM 1545 O O . THR A 1 188 ? 51.307 43.806 -52.490 1.00 32.94 188 THR A O 1
ATOM 1548 N N . ASP A 1 189 ? 49.368 42.685 -52.395 1.00 30.86 189 ASP A N 1
ATOM 1549 C CA . ASP A 1 189 ? 49.53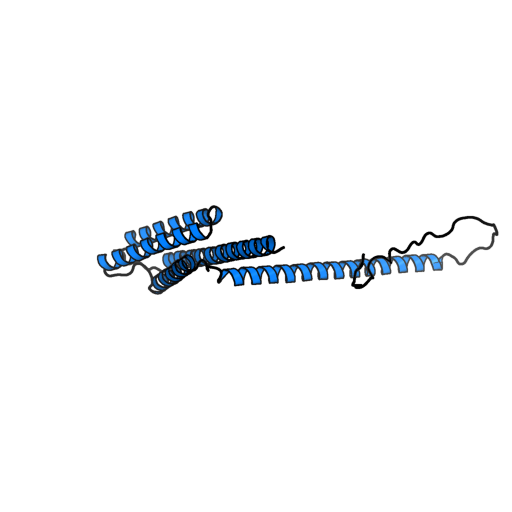1 41.250 -52.742 1.00 30.86 189 ASP A CA 1
ATOM 1550 C C . ASP A 1 189 ? 48.690 40.327 -51.832 1.00 30.86 189 ASP A C 1
ATOM 1552 O O . ASP A 1 189 ? 48.583 40.549 -50.631 1.00 30.86 189 ASP A O 1
ATOM 1556 N N . GLY A 1 190 ? 48.192 39.223 -52.406 1.00 28.50 190 GLY A N 1
ATOM 1557 C CA . GLY A 1 190 ? 48.179 37.929 -51.710 1.00 28.50 190 GLY A CA 1
ATOM 1558 C C . GLY A 1 190 ? 46.885 37.433 -51.044 1.00 28.50 190 GLY A C 1
ATOM 1559 O O . GLY A 1 190 ? 46.463 37.926 -50.010 1.00 28.50 190 GLY A O 1
ATOM 1560 N N . HIS A 1 191 ? 46.399 36.307 -51.579 1.00 29.58 191 HIS A N 1
ATOM 1561 C CA . HIS A 1 191 ? 45.588 35.256 -50.940 1.00 29.58 191 HIS A CA 1
ATOM 1562 C C . HIS A 1 191 ? 44.068 35.420 -50.753 1.00 29.58 191 HIS A C 1
ATOM 1564 O O . HIS A 1 191 ? 43.540 35.730 -49.693 1.00 29.58 191 HIS A O 1
ATOM 1570 N N . GLN A 1 192 ? 43.374 35.097 -51.848 1.00 33.34 192 GLN A N 1
ATOM 1571 C CA . GLN A 1 192 ? 42.478 33.940 -52.014 1.00 33.34 192 GLN A CA 1
ATOM 1572 C C . GLN A 1 192 ? 41.829 33.328 -50.754 1.00 33.34 192 GLN A C 1
ATOM 1574 O O . GLN A 1 192 ? 42.472 32.715 -49.909 1.00 33.34 192 GLN A O 1
ATOM 1579 N N . THR A 1 193 ? 40.509 33.471 -50.754 1.00 34.97 193 THR A N 1
ATOM 1580 C CA . THR A 1 193 ? 39.448 32.900 -49.926 1.00 34.97 193 THR A CA 1
ATOM 1581 C C . THR A 1 193 ? 39.362 31.370 -49.981 1.00 34.97 193 THR A C 1
ATOM 1583 O O . THR A 1 193 ? 39.169 30.831 -51.071 1.00 34.97 193 THR A O 1
ATOM 1586 N N . ASP A 1 194 ? 39.328 30.715 -48.819 1.00 33.62 194 ASP A N 1
ATOM 1587 C CA . ASP A 1 194 ? 38.787 29.359 -48.665 1.00 33.62 194 ASP A CA 1
ATOM 1588 C C . ASP A 1 194 ? 37.453 29.447 -47.916 1.00 33.62 194 ASP A C 1
ATOM 1590 O O . ASP A 1 194 ? 37.388 29.525 -46.690 1.00 33.62 194 ASP A O 1
ATOM 1594 N N . ALA A 1 195 ? 36.372 29.475 -48.691 1.00 37.19 195 ALA A N 1
ATOM 1595 C CA . ALA A 1 195 ? 35.032 29.157 -48.230 1.00 37.19 195 ALA A CA 1
ATOM 1596 C C . ALA A 1 195 ? 34.671 27.788 -48.817 1.00 37.19 195 ALA A C 1
ATOM 1598 O O . ALA A 1 195 ? 34.059 27.708 -49.880 1.00 37.19 195 ALA A O 1
ATOM 1599 N N . GLU A 1 196 ? 35.079 26.707 -48.148 1.00 37.25 196 GLU A N 1
ATOM 1600 C CA . GLU A 1 196 ? 34.517 25.385 -48.424 1.00 37.25 196 GLU A CA 1
ATOM 1601 C C . GLU A 1 196 ? 33.273 25.169 -47.564 1.00 37.25 196 GLU A C 1
ATOM 1603 O O . GLU A 1 196 ? 33.301 25.029 -46.340 1.00 37.25 196 GLU A O 1
ATOM 1608 N N . SER A 1 197 ? 32.154 25.193 -48.280 1.00 38.12 197 SER A N 1
ATOM 1609 C CA . SER A 1 197 ? 30.812 24.864 -47.852 1.00 38.12 197 SER A CA 1
ATOM 1610 C C . SER A 1 197 ? 30.713 23.404 -47.410 1.00 38.12 197 SER A C 1
ATOM 1612 O O . SER A 1 197 ? 30.812 22.481 -48.219 1.00 38.12 197 SER A O 1
ATOM 1614 N N . ILE A 1 198 ? 30.406 23.202 -46.132 1.00 37.03 198 ILE A N 1
ATOM 1615 C CA . ILE A 1 198 ? 29.849 21.956 -45.599 1.00 37.03 198 ILE A CA 1
ATOM 1616 C C . ILE A 1 198 ? 28.379 21.892 -46.035 1.00 37.03 198 ILE A C 1
ATOM 1618 O O . ILE A 1 198 ? 27.476 22.221 -45.276 1.00 37.03 198 ILE A O 1
ATOM 1622 N N . PHE A 1 199 ? 28.135 21.544 -47.293 1.00 42.81 199 PHE A N 1
ATOM 1623 C CA . PHE A 1 199 ? 26.811 21.196 -47.805 1.00 42.81 199 PHE A CA 1
ATOM 1624 C C . PHE A 1 199 ? 27.011 20.324 -49.038 1.00 42.81 199 PHE A C 1
ATOM 1626 O O . PHE A 1 199 ? 27.110 20.836 -50.140 1.00 42.81 199 PHE A O 1
ATOM 1633 N N . ASP A 1 200 ? 27.175 19.021 -48.814 1.00 39.66 200 ASP A N 1
ATOM 1634 C CA . ASP A 1 200 ? 26.782 17.962 -49.750 1.00 39.66 200 ASP A CA 1
ATOM 1635 C C . ASP A 1 200 ? 27.229 16.616 -49.191 1.00 39.66 200 ASP A C 1
ATOM 1637 O O . ASP A 1 200 ? 28.247 16.074 -49.584 1.00 39.66 200 ASP A O 1
ATOM 1641 N N . TYR A 1 201 ? 26.480 16.067 -48.238 1.00 38.28 201 TYR A N 1
ATOM 1642 C CA . TYR A 1 201 ? 26.398 14.616 -48.052 1.00 38.28 201 TYR A CA 1
ATOM 1643 C C . TYR A 1 201 ? 25.170 14.339 -47.196 1.00 38.28 201 TYR A C 1
ATOM 1645 O O . TYR A 1 201 ? 25.249 14.356 -45.978 1.00 38.28 201 TYR A O 1
ATOM 1653 N N . PHE A 1 202 ? 24.012 14.207 -47.844 1.00 35.44 202 PHE A N 1
ATOM 1654 C CA . PHE A 1 202 ? 22.987 13.185 -47.581 1.00 35.44 202 PHE A CA 1
ATOM 1655 C C . PHE A 1 202 ? 21.743 13.503 -48.424 1.00 35.44 202 PHE A C 1
ATOM 1657 O O . PHE A 1 202 ? 20.673 13.830 -47.922 1.00 35.44 202 PHE A O 1
ATOM 1664 N N . SER A 1 203 ? 21.885 13.386 -49.747 1.00 38.97 203 SER A N 1
ATOM 1665 C CA . SER A 1 203 ? 20.744 13.131 -50.626 1.00 38.97 203 SER A CA 1
ATOM 1666 C C . SER A 1 203 ? 21.138 12.118 -51.704 1.00 38.97 203 SER A C 1
ATOM 1668 O O . SER A 1 203 ? 21.945 12.394 -52.582 1.00 38.97 203 SER A O 1
ATOM 1670 N N . ALA A 1 204 ? 20.625 10.899 -51.555 1.00 38.78 204 ALA A N 1
ATOM 1671 C CA . ALA A 1 204 ? 20.423 9.878 -52.587 1.00 38.78 204 ALA A CA 1
ATOM 1672 C C . ALA A 1 204 ? 19.767 8.697 -51.847 1.00 38.78 204 ALA A C 1
ATOM 1674 O O . ALA A 1 204 ? 20.417 8.014 -51.063 1.00 38.78 204 ALA A O 1
ATOM 1675 N N . SER A 1 205 ? 18.437 8.631 -51.784 1.00 35.19 205 SER A N 1
ATOM 1676 C CA . SER A 1 205 ? 17.535 8.189 -52.857 1.00 35.19 205 SER A CA 1
ATOM 1677 C C . SER A 1 205 ? 17.765 6.729 -53.241 1.00 35.19 205 SER A C 1
ATOM 1679 O O . SER A 1 205 ? 18.850 6.329 -53.649 1.00 35.19 205 SER A O 1
ATOM 1681 N N . GLU A 1 206 ? 16.679 5.977 -53.101 1.00 42.78 206 GLU A N 1
ATOM 1682 C CA . GLU A 1 206 ? 16.464 4.573 -53.431 1.00 42.78 206 GLU A CA 1
ATOM 1683 C C . GLU A 1 206 ? 16.967 4.172 -54.826 1.00 42.78 206 GLU A C 1
ATOM 1685 O O . GLU A 1 206 ? 16.912 4.953 -55.777 1.00 42.78 206 GLU A O 1
ATOM 1690 N N . GLY A 1 207 ? 17.385 2.910 -54.955 1.00 33.44 207 GLY A N 1
ATOM 1691 C CA . GLY A 1 207 ? 17.764 2.294 -56.224 1.00 33.44 207 GLY A CA 1
ATOM 1692 C C . GLY A 1 207 ? 18.017 0.796 -56.068 1.00 33.44 207 GLY A C 1
ATOM 1693 O O . GLY A 1 207 ? 19.081 0.372 -55.634 1.00 33.44 207 GLY A O 1
ATOM 1694 N N . ASP A 1 208 ? 16.989 0.023 -56.384 1.00 34.97 208 ASP A N 1
ATOM 1695 C CA . ASP A 1 208 ? 16.880 -1.433 -56.344 1.00 34.97 208 ASP A CA 1
ATOM 1696 C C . ASP A 1 208 ? 17.704 -2.147 -57.456 1.00 34.97 208 ASP A C 1
ATOM 1698 O O . ASP A 1 208 ? 18.058 -1.546 -58.468 1.00 34.97 208 ASP A O 1
ATOM 1702 N N . LEU A 1 209 ? 17.890 -3.466 -57.283 1.00 35.22 209 LEU A N 1
ATOM 1703 C CA . LEU A 1 209 ? 18.169 -4.525 -58.284 1.00 35.22 209 LEU A CA 1
ATOM 1704 C C . LEU A 1 209 ? 19.581 -4.801 -58.887 1.00 35.22 209 LEU A C 1
ATOM 1706 O O . LEU A 1 209 ? 19.973 -4.260 -59.911 1.00 35.22 209 LEU A O 1
ATOM 1710 N N . ARG A 1 210 ? 20.177 -5.887 -58.346 1.00 35.62 210 ARG A N 1
ATOM 1711 C CA . ARG A 1 210 ? 20.616 -7.178 -58.966 1.00 35.62 210 ARG A CA 1
ATOM 1712 C C . ARG A 1 210 ? 21.716 -7.279 -60.061 1.00 35.62 210 ARG A C 1
ATOM 1714 O O . ARG A 1 210 ? 21.808 -6.485 -60.983 1.00 35.62 210 ARG A O 1
ATOM 1721 N N . ILE A 1 211 ? 22.301 -8.498 -60.043 1.00 39.75 211 ILE A N 1
ATOM 1722 C CA . ILE A 1 211 ? 23.070 -9.263 -61.062 1.00 39.75 211 ILE A CA 1
ATOM 1723 C C . ILE A 1 211 ? 24.586 -8.950 -61.005 1.00 39.75 211 ILE A C 1
ATOM 1725 O O . ILE A 1 211 ? 24.962 -7.797 -61.140 1.00 39.75 211 ILE A O 1
ATOM 1729 N N . LEU A 1 212 ? 25.517 -9.880 -60.735 1.00 40.16 212 LEU A N 1
ATOM 1730 C CA . LEU A 1 212 ? 25.720 -11.261 -61.211 1.00 40.16 212 LEU A CA 1
ATOM 1731 C C . LEU A 1 212 ? 26.542 -12.068 -60.185 1.00 40.16 212 LEU A C 1
ATOM 1733 O O . LEU A 1 212 ? 27.433 -11.456 -59.554 1.00 40.16 212 LEU A O 1
#

Foldseek 3Di:
DVVVVVVVVVVLQQQLLLQLLVVLLVVVVVQLVCFVVVQPDDPVCPVVLVVLSVVVVVVSVVLVVDSVPDRSLVSLVVLLVVLVVSLVSQVVCCVVPVDGSTDPVVVVSSVVSNVLSVVCNVVVHSNPPSVVVVVVVVVVVVVVVVVVVVVVVVVVVVVVVVVVVVVVVVVVVVVVPPPDDDDDDDDDDDDDDDDDDPDDPDDDDDDDDDDD

pLDDT: mean 70.97, std 20.85, range [28.5, 94.06]

Radius of gyration: 35.34 Å; chains: 1; bounding box: 69×79×88 Å